Protein AF-A0A0R3R244-F1 (afdb_monomer)

Secondary structure (DSSP, 8-state):
----------HHHHHHHHHHHHHHHHHHHHHHHHH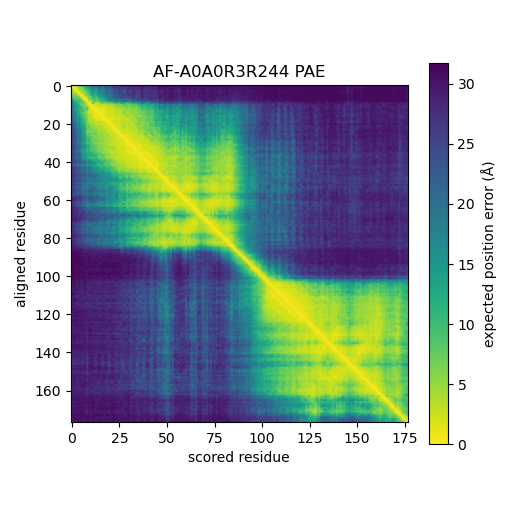HHHHHHHHHHHTTB-TTEEE-TTSSEEEEEE-TTS-EEEEEESSHHHHBPPTT----TT-SPPTT---HHHHHHHHHHHHHHHHHHHHHTTBPTTEEE-SSSEEEEEEE-TTS-EEEEEE-SHHHHBPPTT---TTS-TT--

Mean predicted aligned error: 18.58 Å

Solvent-accessible surface area (backbone atoms only — not comparable to full-atom values): 10634 Å² total; per-residue (Å²): 133,88,80,88,75,76,91,74,72,49,72,67,57,55,49,52,53,53,52,52,54,52,51,53,51,49,54,51,53,50,49,55,51,51,52,52,52,50,54,51,50,49,44,69,77,51,64,55,43,38,95,53,39,44,80,42,95,90,50,22,20,41,30,61,43,66,50,101,88,65,51,83,40,82,44,80,38,72,50,62,71,81,30,34,65,70,77,89,66,71,68,57,98,72,75,62,73,63,96,75,68,82,46,70,66,59,55,50,52,51,52,52,52,52,50,52,51,51,53,48,51,63,66,52,60,39,46,22,58,62,46,40,83,46,102,65,23,24,43,28,53,80,48,61,48,100,86,68,48,74,41,70,46,80,42,72,47,62,73,83,36,31,47,51,91,84,50,83,49,102,37,31,64,99,82,56,101

Structure (mmCIF, N/CA/C/O backbone):
data_AF-A0A0R3R244-F1
#
_entry.id   AF-A0A0R3R244-F1
#
loop_
_atom_site.group_PDB
_atom_site.id
_atom_site.type_symbol
_atom_site.label_atom_id
_atom_site.label_alt_id
_atom_site.label_comp_id
_atom_site.label_asym_id
_atom_site.label_entity_id
_atom_site.label_seq_id
_atom_site.pdbx_PDB_ins_code
_atom_site.Cartn_x
_atom_site.Cartn_y
_atom_site.Cartn_z
_atom_site.occupancy
_atom_site.B_iso_or_equiv
_atom_site.auth_seq_id
_atom_site.auth_comp_id
_atom_site.auth_asym_id
_atom_site.auth_atom_id
_atom_site.pdbx_PDB_model_num
ATOM 1 N N . MET A 1 1 ? -7.399 43.111 53.673 1.00 38.97 1 MET A N 1
ATOM 2 C CA . MET A 1 1 ? -7.563 42.530 52.324 1.00 38.97 1 MET A CA 1
ATOM 3 C C . MET A 1 1 ? -7.813 41.043 52.494 1.00 38.97 1 MET A C 1
ATOM 5 O O . MET A 1 1 ? -7.117 40.430 53.290 1.00 38.97 1 MET A O 1
ATOM 9 N N . LEU A 1 2 ? -8.884 40.537 51.878 1.00 39.88 2 LEU A N 1
ATOM 10 C CA . LEU A 1 2 ? -9.486 39.225 52.136 1.00 39.88 2 LEU A CA 1
ATOM 11 C C . LEU A 1 2 ? -8.519 38.062 51.871 1.00 39.88 2 LEU A C 1
ATOM 13 O O . LEU A 1 2 ? -8.070 37.864 50.745 1.00 39.88 2 LEU A O 1
ATOM 17 N N . SER A 1 3 ? -8.290 37.260 52.906 1.00 42.12 3 SER A N 1
ATOM 18 C CA . SER A 1 3 ? -7.743 35.909 52.812 1.00 42.12 3 SER A CA 1
ATOM 19 C C . SER A 1 3 ? -8.835 34.970 52.291 1.00 42.12 3 SER A C 1
ATOM 21 O O . SER A 1 3 ? -9.817 34.730 52.991 1.00 42.12 3 SER A O 1
ATOM 23 N N . ILE A 1 4 ? -8.696 34.453 51.069 1.00 47.84 4 ILE A N 1
ATOM 24 C CA . ILE A 1 4 ? -9.576 33.400 50.542 1.00 47.84 4 ILE A CA 1
ATOM 25 C C . ILE A 1 4 ? -8.928 32.058 50.884 1.00 47.84 4 ILE A C 1
ATOM 27 O O . ILE A 1 4 ? -8.039 31.579 50.184 1.00 47.84 4 ILE A O 1
ATOM 31 N N . SER A 1 5 ? -9.348 31.491 52.011 1.00 50.88 5 SER A N 1
ATOM 32 C CA . SER A 1 5 ? -8.939 30.167 52.472 1.00 50.88 5 SER A CA 1
ATOM 33 C C . SER A 1 5 ? -9.881 29.089 51.935 1.00 50.88 5 SER A C 1
ATOM 35 O O . SER A 1 5 ? -11.097 29.222 52.028 1.00 50.88 5 SER A O 1
ATOM 37 N N . CYS A 1 6 ? -9.273 27.991 51.487 1.00 44.97 6 CYS A N 1
ATOM 38 C CA . CYS A 1 6 ? -9.811 26.631 51.411 1.00 44.97 6 CYS A CA 1
ATOM 39 C C . CYS A 1 6 ? -11.017 26.388 50.487 1.00 44.97 6 CYS A C 1
ATOM 41 O O . CYS A 1 6 ? -12.170 26.617 50.839 1.00 44.97 6 CYS A O 1
ATOM 43 N N . THR A 1 7 ? -10.739 25.728 49.362 1.00 59.06 7 THR A N 1
ATOM 44 C CA . THR A 1 7 ? -11.668 24.860 48.628 1.00 59.06 7 THR A CA 1
ATOM 45 C C . THR A 1 7 ? -12.257 23.789 49.564 1.00 59.06 7 THR A C 1
ATOM 47 O O . THR A 1 7 ? -11.760 22.668 49.635 1.00 59.06 7 THR A O 1
ATOM 50 N N . HIS A 1 8 ? -13.301 24.124 50.326 1.00 57.22 8 HIS A N 1
ATOM 51 C CA . HIS A 1 8 ? -14.157 23.136 50.982 1.00 57.22 8 HIS A CA 1
ATOM 52 C C . HIS A 1 8 ? -15.135 22.609 49.932 1.00 57.22 8 HIS A C 1
ATOM 54 O O . HIS A 1 8 ? -16.244 23.117 49.771 1.00 57.22 8 HIS A O 1
ATOM 60 N N . GLN A 1 9 ? -14.700 21.596 49.182 1.00 58.88 9 GLN A N 1
ATOM 61 C CA . GLN A 1 9 ? -15.615 20.737 48.441 1.00 58.88 9 GLN A CA 1
ATOM 62 C C . GLN A 1 9 ? -16.586 20.159 49.485 1.00 58.88 9 GLN A C 1
ATOM 64 O O . GLN A 1 9 ? -16.155 19.478 50.417 1.00 58.88 9 GLN A O 1
ATOM 69 N N . THR A 1 10 ? -17.879 20.482 49.406 1.00 74.56 10 THR A N 1
ATOM 70 C CA . THR A 1 10 ? -18.854 19.916 50.346 1.00 74.56 10 THR A CA 1
ATOM 71 C C . THR A 1 10 ? -18.823 18.386 50.230 1.00 74.56 10 THR A C 1
ATOM 73 O O . THR A 1 10 ? -18.623 17.864 49.128 1.00 74.56 10 THR A O 1
ATOM 76 N N . PRO A 1 11 ? -19.029 17.632 51.325 1.00 80.31 11 PRO A N 1
ATOM 77 C CA . PRO A 1 11 ? -19.016 16.166 51.279 1.00 80.31 11 PRO A CA 1
ATOM 78 C C . PRO A 1 11 ? -20.017 15.606 50.254 1.00 80.31 11 PRO A C 1
ATOM 80 O O . PRO A 1 11 ? -19.773 14.565 49.652 1.00 80.31 11 PRO A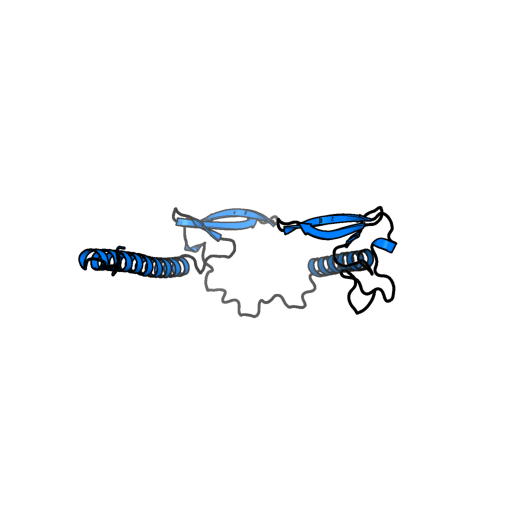 O 1
ATOM 83 N N . ALA A 1 12 ? -21.101 16.342 49.985 1.00 78.06 12 ALA A N 1
ATOM 84 C CA . ALA A 1 12 ? -22.061 16.033 48.931 1.00 78.06 12 ALA A CA 1
ATOM 85 C C . ALA A 1 12 ? -21.446 16.079 47.520 1.00 78.06 12 ALA A C 1
ATOM 87 O O . ALA A 1 12 ? -21.707 15.199 46.706 1.00 78.06 12 ALA A O 1
ATOM 88 N N . LEU A 1 13 ? -20.607 17.074 47.224 1.00 78.31 13 LEU A N 1
ATOM 89 C CA . LEU A 1 13 ? -19.987 17.235 45.909 1.00 78.31 13 LEU A CA 1
ATOM 90 C C . LEU A 1 13 ? -18.882 16.188 45.675 1.00 78.31 13 LEU A C 1
ATOM 92 O O . LEU A 1 13 ? -18.742 15.690 44.563 1.00 78.31 13 LEU A O 1
ATOM 96 N N . ILE A 1 14 ? -18.157 15.793 46.729 1.00 81.50 14 ILE A N 1
ATOM 97 C CA . ILE A 1 14 ? -17.212 14.660 46.687 1.00 81.50 14 ILE A CA 1
ATOM 98 C C . ILE A 1 14 ? -17.956 13.352 46.396 1.00 81.50 14 ILE A C 1
ATOM 100 O O . ILE A 1 14 ? -17.524 12.577 45.546 1.00 81.50 14 ILE A O 1
ATOM 104 N N . ALA A 1 15 ? -19.095 13.123 47.058 1.00 81.62 15 ALA A N 1
ATOM 105 C CA . ALA A 1 15 ? -19.909 11.937 46.818 1.00 81.62 15 ALA A CA 1
ATOM 106 C C . ALA A 1 15 ? -20.407 11.877 45.365 1.00 81.62 15 ALA A C 1
ATOM 108 O O . ALA A 1 15 ? -20.289 10.833 44.733 1.00 81.62 15 ALA A O 1
ATOM 109 N N . ILE A 1 16 ? -20.898 12.992 44.811 1.00 86.25 16 ILE A N 1
ATOM 110 C CA . ILE A 1 16 ? -21.370 13.057 43.417 1.00 86.25 16 ILE A CA 1
ATOM 111 C C . ILE A 1 16 ? -20.249 12.700 42.430 1.00 86.25 16 ILE A C 1
ATOM 113 O O . ILE A 1 16 ? -20.477 11.878 41.546 1.00 86.25 16 ILE A O 1
ATOM 117 N N . LEU A 1 17 ? -19.048 13.265 42.603 1.00 83.25 17 LEU A N 1
ATOM 118 C CA . LEU A 1 17 ? -17.904 12.980 41.728 1.00 83.25 17 LEU A CA 1
ATOM 119 C C . LEU A 1 17 ? -17.466 11.509 41.810 1.00 83.25 17 LEU A C 1
ATOM 121 O O . LEU A 1 17 ? -17.252 10.869 40.780 1.00 83.25 17 LEU A O 1
ATOM 125 N N . ALA A 1 18 ? -17.428 10.941 43.018 1.00 84.06 18 ALA A N 1
ATOM 126 C CA . ALA A 1 18 ? -17.126 9.525 43.215 1.00 84.06 18 ALA A CA 1
ATOM 127 C C . ALA A 1 18 ? -18.186 8.610 42.572 1.00 84.06 18 ALA A C 1
ATOM 129 O O . ALA A 1 18 ? -17.843 7.587 41.981 1.00 84.06 18 ALA A O 1
ATOM 130 N N . PHE A 1 19 ? -19.471 8.979 42.637 1.00 89.12 19 PHE A N 1
ATOM 131 C CA . PHE A 1 19 ? -20.542 8.246 41.956 1.00 89.12 19 PHE A CA 1
ATOM 132 C C . PHE A 1 19 ? -20.427 8.326 40.427 1.00 89.12 19 PHE A C 1
ATOM 134 O O . PHE A 1 19 ? -20.641 7.308 39.769 1.00 89.12 19 PHE A O 1
ATOM 141 N N . SER A 1 20 ? -20.063 9.480 39.852 1.00 86.88 20 SER A N 1
ATOM 142 C CA . SER A 1 20 ? -19.824 9.591 38.403 1.00 86.88 20 SER A CA 1
ATOM 143 C C . SER A 1 20 ? -18.632 8.751 37.940 1.00 86.88 20 SER A C 1
ATOM 145 O O . SER A 1 20 ? -18.766 8.006 36.972 1.00 86.88 20 SER A O 1
ATOM 147 N N . GLU A 1 21 ? -17.509 8.778 38.664 1.00 85.25 21 GLU A N 1
ATOM 148 C CA . GLU A 1 21 ? -16.336 7.947 38.349 1.00 85.25 21 GLU A CA 1
ATOM 149 C C . GLU A 1 21 ? -16.647 6.446 38.476 1.00 85.25 21 GLU A C 1
ATOM 151 O O . GLU A 1 21 ? -16.211 5.635 37.658 1.00 85.25 21 GLU A O 1
ATOM 156 N N . LEU A 1 22 ? -17.434 6.046 39.482 1.00 84.56 22 LEU A N 1
ATOM 157 C CA . LEU A 1 22 ? -17.904 4.664 39.630 1.00 84.56 22 LEU A CA 1
ATOM 158 C C . LEU A 1 22 ? -18.773 4.224 38.445 1.00 84.56 22 LEU A C 1
ATOM 160 O O . LEU A 1 22 ? -18.612 3.103 37.957 1.00 84.56 22 LEU A O 1
ATOM 164 N N . LEU A 1 23 ? -19.663 5.097 37.968 1.00 88.69 23 LEU A N 1
ATOM 165 C CA . LEU A 1 23 ? -20.526 4.817 36.822 1.00 88.69 23 LEU A CA 1
ATOM 166 C C . LEU A 1 23 ? -19.709 4.655 35.528 1.00 88.69 23 LEU A C 1
ATOM 168 O O . LEU A 1 23 ? -19.915 3.698 34.781 1.00 88.69 23 LEU A O 1
ATOM 172 N N . GLU A 1 24 ? -18.745 5.545 35.279 1.00 87.56 24 GLU A N 1
ATOM 173 C CA . GLU A 1 24 ? -17.857 5.479 34.109 1.00 87.56 24 GLU A CA 1
ATOM 174 C C . GLU A 1 24 ? -17.007 4.201 34.104 1.00 87.56 24 GLU A C 1
ATOM 176 O O . GLU A 1 24 ? -16.913 3.509 33.084 1.00 87.56 24 GLU A O 1
ATOM 181 N N . ASN A 1 25 ? -16.456 3.825 35.261 1.00 85.81 25 ASN A N 1
ATOM 182 C CA . ASN A 1 25 ? -15.681 2.595 35.416 1.00 85.81 25 ASN A CA 1
ATOM 183 C C . ASN A 1 25 ? -16.527 1.332 35.185 1.00 85.81 25 ASN A C 1
ATOM 185 O O . ASN A 1 25 ? -16.050 0.376 34.567 1.00 85.81 25 ASN A O 1
ATOM 189 N N . GLN A 1 26 ? -17.791 1.323 35.621 1.00 89.12 26 GLN A N 1
ATOM 190 C CA . GLN A 1 26 ? -18.715 0.217 35.345 1.00 89.12 26 GLN A CA 1
ATOM 191 C C . GLN A 1 26 ? -19.037 0.088 33.850 1.00 89.12 26 GLN A C 1
ATOM 193 O O . GLN A 1 26 ? -19.003 -1.020 33.312 1.00 89.12 26 GLN A O 1
ATOM 198 N N . ILE A 1 27 ? -19.293 1.202 33.156 1.00 90.50 27 ILE A N 1
ATOM 199 C CA . ILE A 1 27 ? -19.554 1.207 31.707 1.00 90.50 27 ILE A CA 1
ATOM 200 C C . ILE A 1 27 ? -18.331 0.694 30.936 1.00 90.50 27 ILE A C 1
ATOM 202 O O . ILE A 1 27 ? -18.468 -0.129 30.022 1.00 90.50 27 ILE A O 1
ATOM 206 N N . LEU A 1 28 ? -17.128 1.132 31.317 1.00 88.25 28 LEU A N 1
ATOM 207 C CA . LEU A 1 28 ? -15.883 0.674 30.705 1.00 88.25 28 LEU A CA 1
ATOM 208 C C . LEU A 1 28 ? -15.678 -0.832 30.914 1.00 88.25 28 LEU A C 1
ATOM 210 O O . LEU A 1 28 ? -15.417 -1.554 29.949 1.00 88.25 28 LEU A O 1
ATOM 214 N N . ALA A 1 29 ? -15.849 -1.320 32.145 1.00 89.75 29 ALA A N 1
ATOM 215 C CA . ALA A 1 29 ? -15.716 -2.737 32.470 1.00 89.75 29 ALA A CA 1
ATOM 216 C C . ALA A 1 29 ? -16.713 -3.601 31.679 1.00 89.75 29 ALA A C 1
ATOM 218 O O . ALA A 1 29 ? -16.323 -4.610 31.081 1.00 89.75 29 ALA A O 1
ATOM 219 N N . GLN A 1 30 ? -17.976 -3.169 31.590 1.00 91.19 30 GLN A N 1
ATOM 220 C CA . GLN A 1 30 ? -18.997 -3.865 30.809 1.00 91.19 30 GLN A CA 1
ATOM 221 C C . GLN A 1 30 ? -18.663 -3.865 29.312 1.00 91.19 30 GLN A C 1
ATOM 223 O O . GLN A 1 30 ? -18.810 -4.885 28.642 1.00 91.19 30 GLN A O 1
ATOM 228 N N . THR A 1 31 ? -18.161 -2.750 28.777 1.00 91.62 31 THR A N 1
ATOM 229 C CA . THR A 1 31 ? -17.773 -2.639 27.362 1.00 91.62 31 THR A CA 1
ATOM 230 C C . THR A 1 31 ? -16.607 -3.568 27.025 1.00 91.62 31 THR A C 1
ATOM 232 O O . THR A 1 31 ? -16.629 -4.243 25.993 1.00 91.62 31 THR A O 1
ATOM 235 N N . VAL A 1 32 ? -15.605 -3.655 27.905 1.00 93.12 32 VAL A N 1
ATOM 236 C CA . VAL A 1 32 ? -14.473 -4.580 27.753 1.00 93.12 32 VAL A CA 1
ATOM 237 C C . VAL A 1 32 ? -14.955 -6.030 27.773 1.00 93.12 32 VAL A C 1
ATOM 239 O O . VAL A 1 32 ? -14.556 -6.815 26.908 1.00 93.12 32 VAL A O 1
ATOM 242 N N . HIS A 1 33 ? -15.850 -6.381 28.700 1.00 90.31 33 HIS A N 1
ATOM 243 C CA . HIS A 1 33 ? -16.412 -7.727 28.769 1.00 90.31 33 HIS A CA 1
ATOM 244 C C . HIS A 1 33 ? -17.242 -8.065 27.524 1.00 90.31 33 HIS A C 1
ATOM 246 O O . HIS A 1 33 ? -17.023 -9.115 26.912 1.00 90.31 33 HIS A O 1
ATOM 252 N N . ASN A 1 34 ? -18.143 -7.174 27.109 1.00 92.44 34 ASN A N 1
ATOM 253 C CA . ASN A 1 34 ? -18.991 -7.369 25.934 1.00 92.44 34 ASN A CA 1
ATOM 254 C C . ASN A 1 34 ? -18.141 -7.527 24.668 1.00 92.44 34 ASN A C 1
ATOM 256 O O . ASN A 1 34 ? -18.371 -8.436 23.876 1.00 92.44 34 ASN A O 1
ATOM 260 N N . LYS A 1 35 ? -17.104 -6.697 24.495 1.00 93.06 35 LYS A N 1
ATOM 261 C CA . LYS A 1 35 ? -16.179 -6.803 23.359 1.00 93.06 35 LYS A CA 1
ATOM 262 C C . LYS A 1 35 ? -15.422 -8.129 23.361 1.00 93.06 35 LYS A C 1
ATOM 264 O O . LYS A 1 35 ? -15.233 -8.721 22.300 1.00 93.06 35 LYS A O 1
ATOM 269 N N . LYS A 1 36 ? -14.984 -8.603 24.532 1.00 93.38 36 LYS A N 1
ATOM 270 C CA . LYS A 1 36 ? -14.311 -9.9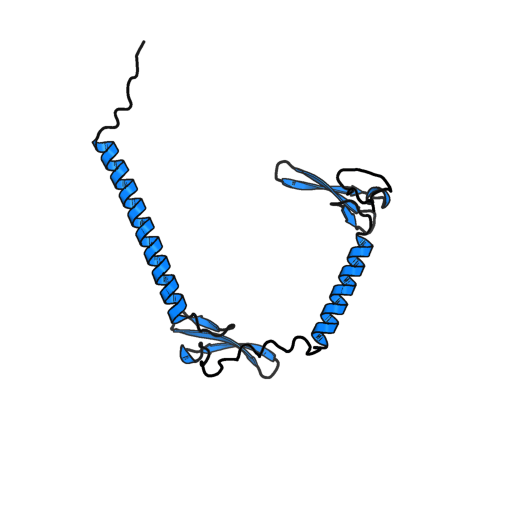01 24.655 1.00 93.38 36 LYS A CA 1
ATOM 271 C C . LYS A 1 36 ? -15.244 -11.043 24.242 1.00 93.38 36 LYS A C 1
ATOM 273 O O . LYS A 1 36 ? -14.856 -11.850 23.405 1.00 93.38 36 LYS A O 1
ATOM 278 N N . GLN A 1 37 ? -16.472 -11.048 24.756 1.00 93.12 37 GLN A N 1
ATOM 279 C CA . GLN A 1 37 ? -17.474 -12.067 24.448 1.00 93.12 37 GLN A CA 1
ATOM 280 C C . GLN A 1 37 ? -17.870 -12.059 22.965 1.00 93.12 37 GLN A C 1
ATOM 282 O O . GLN A 1 37 ? -17.875 -13.108 22.329 1.00 93.12 37 GLN A O 1
ATOM 287 N N . LEU A 1 38 ? -18.112 -10.879 22.382 1.00 90.62 38 LEU A N 1
ATOM 288 C CA . LEU A 1 38 ? -18.416 -10.745 20.953 1.00 90.62 38 LEU A CA 1
ATOM 289 C C . LEU A 1 38 ? -17.262 -11.238 20.074 1.00 90.62 38 LEU A C 1
ATOM 291 O O . LEU A 1 38 ? -17.487 -11.915 19.076 1.00 90.62 38 LEU A O 1
ATOM 295 N N . ASN A 1 39 ? -16.014 -10.941 20.446 1.00 88.69 39 ASN A N 1
ATOM 296 C CA . ASN A 1 39 ? -14.851 -11.426 19.705 1.00 88.69 39 ASN A CA 1
ATOM 297 C C . ASN A 1 39 ? -14.708 -12.954 19.769 1.00 88.69 39 ASN A C 1
ATOM 299 O O . ASN A 1 39 ? -14.294 -13.565 18.784 1.00 88.69 39 ASN A O 1
ATOM 303 N N . GLU A 1 40 ? -15.012 -13.568 20.914 1.00 91.25 40 GLU A N 1
ATOM 304 C CA . GLU A 1 40 ? -15.020 -15.027 21.070 1.00 91.25 40 GLU A CA 1
ATOM 305 C C . GLU A 1 40 ? -16.138 -15.664 20.234 1.00 91.25 40 GLU A C 1
ATOM 307 O O . GLU A 1 40 ? -15.875 -16.606 19.490 1.00 91.25 40 GLU A O 1
ATOM 312 N N . GLU A 1 41 ? -17.340 -15.087 20.247 1.00 88.44 41 GLU A N 1
ATOM 313 C CA . GLU A 1 41 ? -18.473 -15.550 19.440 1.00 88.44 41 GLU A CA 1
ATOM 314 C C . GLU A 1 41 ? -18.209 -15.435 17.929 1.00 88.44 41 GLU A C 1
ATOM 316 O O . GLU A 1 41 ? -18.503 -16.358 17.168 1.00 88.44 41 GLU A O 1
ATOM 321 N N . ILE A 1 42 ? -17.610 -14.328 17.476 1.00 86.31 42 ILE A N 1
ATOM 322 C CA . ILE A 1 42 ? -17.230 -14.142 16.067 1.00 86.31 42 ILE A CA 1
ATOM 323 C C . ILE A 1 42 ? -16.207 -15.203 15.645 1.00 86.31 42 ILE A C 1
ATOM 325 O O . ILE A 1 42 ? -16.335 -15.786 14.566 1.00 86.31 42 ILE A O 1
ATOM 329 N N . LYS A 1 43 ? -15.205 -15.479 16.490 1.00 85.25 43 LYS A N 1
ATOM 330 C CA . LYS A 1 43 ? -14.198 -16.517 16.222 1.00 85.25 43 LYS A CA 1
ATOM 331 C C . LYS A 1 43 ? -14.816 -17.910 16.173 1.00 85.25 43 LYS A C 1
ATOM 333 O O . LYS A 1 43 ? -14.459 -18.681 15.288 1.00 85.25 43 LYS A O 1
ATOM 338 N N . ASP A 1 44 ? -15.740 -18.223 17.073 1.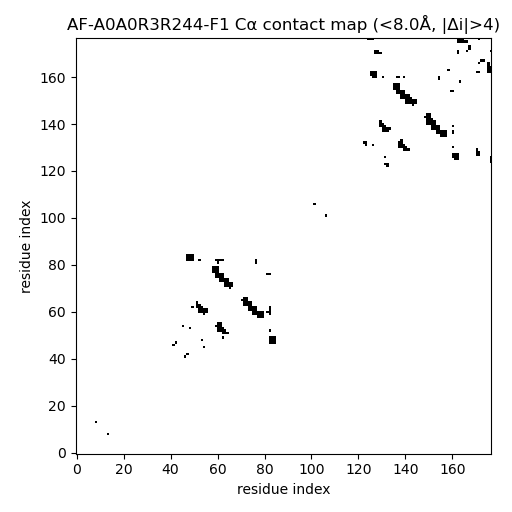00 83.38 44 ASP A N 1
ATOM 339 C CA . ASP A 1 44 ? -16.422 -19.517 17.096 1.00 83.38 44 ASP A CA 1
ATOM 340 C C . ASP A 1 44 ? -17.307 -19.726 15.851 1.00 83.38 44 ASP A C 1
ATOM 342 O O . ASP A 1 44 ? -17.177 -20.720 15.125 1.00 83.38 44 ASP A O 1
ATOM 346 N N . ARG A 1 45 ? -18.149 -18.736 15.521 1.00 81.50 45 ARG A N 1
ATOM 347 C CA . ARG A 1 45 ? -19.063 -18.822 14.372 1.00 81.50 45 ARG A CA 1
ATOM 348 C C . ARG A 1 45 ? -18.317 -18.833 13.037 1.00 81.50 45 ARG A C 1
ATOM 350 O O . ARG A 1 45 ? -18.614 -19.675 12.179 1.00 81.50 45 ARG A O 1
ATOM 357 N N . TYR A 1 46 ? -17.349 -17.930 12.871 1.00 83.94 46 TYR A N 1
ATOM 358 C CA . TYR A 1 46 ? -16.778 -17.574 11.568 1.00 83.94 46 TYR A CA 1
ATOM 359 C C . TYR A 1 46 ? -15.282 -17.868 11.415 1.00 83.94 46 TYR A C 1
ATOM 361 O O . TYR A 1 46 ? -14.763 -17.777 10.307 1.00 83.94 46 TYR A O 1
ATOM 369 N N . GLY A 1 47 ? -14.572 -18.274 12.471 1.00 80.06 47 GLY A N 1
ATOM 370 C CA . GLY A 1 47 ? -13.113 -18.455 12.429 1.00 80.06 47 GLY A CA 1
ATOM 371 C C . GLY A 1 47 ? -12.615 -19.523 11.449 1.00 80.06 47 GLY A C 1
ATOM 372 O O . GLY A 1 47 ? -11.451 -19.503 11.068 1.00 80.06 47 GLY A O 1
ATOM 373 N N . ASN A 1 48 ? -13.495 -20.427 11.008 1.00 84.38 48 ASN A N 1
ATOM 374 C CA . ASN A 1 48 ? -13.181 -21.505 10.065 1.00 84.38 48 ASN A CA 1
ATOM 375 C C . ASN A 1 48 ? -13.697 -21.256 8.638 1.00 84.38 48 ASN A C 1
ATOM 377 O O . ASN A 1 48 ? -13.771 -22.206 7.852 1.00 84.38 48 ASN A O 1
ATOM 381 N N . TYR A 1 49 ? -14.113 -20.030 8.310 1.00 87.38 49 TYR A N 1
ATOM 382 C CA . TYR A 1 49 ? -14.580 -19.701 6.964 1.00 87.38 49 TYR A CA 1
ATOM 383 C C . TYR A 1 49 ? -13.440 -19.809 5.938 1.00 87.38 49 TYR A C 1
ATOM 385 O O . TYR A 1 49 ? -12.267 -19.606 6.260 1.00 87.38 49 TYR A O 1
ATOM 393 N N . LYS A 1 50 ? -13.776 -20.161 4.693 1.00 85.31 50 LYS A N 1
ATOM 394 C CA . LYS A 1 50 ? -12.819 -20.150 3.577 1.00 85.31 50 LYS A CA 1
ATOM 395 C C . LYS A 1 50 ? -12.345 -18.719 3.298 1.00 85.31 50 LYS A C 1
ATOM 397 O O . LYS A 1 50 ? -13.081 -17.772 3.550 1.00 85.31 50 LYS A O 1
ATOM 402 N N . GLN A 1 51 ? -11.128 -18.573 2.766 1.00 80.69 51 GLN A N 1
ATOM 403 C CA . GLN A 1 51 ? -10.470 -17.266 2.592 1.00 80.69 51 GLN A CA 1
ATOM 404 C C . GLN A 1 51 ? -11.270 -16.277 1.734 1.00 80.69 51 GLN A C 1
ATOM 406 O O . GLN A 1 51 ? -11.247 -15.086 2.018 1.00 80.69 51 GLN A O 1
ATOM 411 N N . ASP A 1 52 ? -12.035 -16.776 0.766 1.00 86.31 52 ASP A N 1
ATOM 412 C CA . ASP A 1 52 ? -12.840 -15.951 -0.134 1.00 86.31 52 ASP A CA 1
ATOM 413 C C . ASP A 1 52 ? -14.332 -15.936 0.233 1.00 86.31 52 ASP A C 1
ATOM 415 O O . ASP A 1 52 ? -15.155 -15.578 -0.600 1.00 86.31 52 ASP A O 1
ATOM 419 N N . CYS A 1 53 ? -14.704 -16.344 1.455 1.00 89.50 53 CYS A N 1
ATOM 420 C CA . CYS A 1 53 ? -16.094 -16.424 1.912 1.00 89.50 53 CYS A CA 1
ATOM 421 C C . CYS A 1 53 ? -16.409 -15.431 3.040 1.00 89.50 53 CYS A C 1
ATOM 423 O O . CYS A 1 53 ? -15.792 -15.460 4.103 1.00 89.50 53 CYS A O 1
ATOM 425 N N . PHE A 1 54 ? -17.456 -14.625 2.857 1.00 89.62 54 PHE A N 1
ATOM 426 C CA . PHE A 1 54 ? -17.921 -13.607 3.802 1.00 89.62 54 PHE A CA 1
ATOM 427 C C . PHE A 1 54 ? -19.267 -13.992 4.434 1.00 89.62 54 PHE A C 1
ATOM 429 O O . PHE A 1 54 ? -20.151 -14.466 3.720 1.00 89.62 54 PHE A O 1
ATOM 436 N N . PRO A 1 55 ? -19.466 -13.802 5.752 1.00 89.12 55 PRO A N 1
ATOM 437 C CA . PRO A 1 55 ? -20.730 -14.121 6.413 1.00 89.12 55 PRO A CA 1
ATOM 438 C C . PRO A 1 55 ? -21.859 -13.171 6.003 1.00 89.12 55 PRO A C 1
ATOM 440 O O . PRO A 1 55 ? -21.652 -11.969 5.850 1.00 89.12 55 PRO A O 1
ATOM 443 N N . LEU A 1 56 ? -23.069 -13.716 5.860 1.00 88.62 56 LEU A N 1
ATOM 444 C CA . LEU A 1 56 ? -24.279 -12.957 5.533 1.00 88.62 56 LEU A CA 1
ATOM 445 C C . LEU A 1 56 ? -25.149 -12.737 6.781 1.00 88.62 56 LEU A C 1
ATOM 447 O O . LEU A 1 56 ? -25.286 -13.654 7.594 1.00 88.62 56 LEU A O 1
ATOM 451 N N . PRO A 1 57 ? -25.810 -11.570 6.919 1.00 82.38 57 PRO A N 1
ATOM 452 C CA . PRO A 1 57 ? -26.688 -11.286 8.057 1.00 82.38 57 PRO A CA 1
ATOM 453 C C . PRO A 1 57 ? -27.932 -12.187 8.089 1.00 82.38 57 PRO A C 1
ATOM 455 O O . PRO A 1 57 ? -28.449 -12.479 9.161 1.00 82.38 57 PRO A O 1
ATOM 458 N N . SER A 1 58 ? -28.389 -12.663 6.927 1.00 80.12 58 SER A N 1
ATOM 459 C CA . SER A 1 58 ? -29.521 -13.589 6.782 1.00 80.12 58 SER A CA 1
ATOM 460 C C . SER A 1 58 ? -29.184 -15.049 7.116 1.00 80.12 58 SER A C 1
ATOM 462 O O . SER A 1 58 ? -30.057 -15.904 7.006 1.00 80.12 58 SER A O 1
ATOM 464 N N . GLY A 1 59 ? -27.932 -15.348 7.477 1.00 82.19 59 GLY A N 1
ATOM 465 C CA . GLY A 1 59 ? -27.401 -16.710 7.534 1.00 82.19 59 GLY A CA 1
ATOM 466 C C . GLY A 1 59 ? -26.682 -17.106 6.240 1.00 82.19 59 GLY A C 1
ATOM 467 O O . GLY A 1 59 ? -26.951 -16.550 5.172 1.00 82.19 59 GLY A O 1
ATOM 468 N N . GLY A 1 60 ? -25.723 -18.030 6.364 1.00 87.38 60 GLY A N 1
ATOM 469 C CA . GLY A 1 60 ? -24.889 -18.508 5.259 1.00 87.38 60 GLY A CA 1
ATOM 470 C C . GLY A 1 60 ? -23.615 -17.686 5.007 1.00 87.38 60 GLY A C 1
ATOM 471 O O . GLY A 1 60 ? -23.084 -17.022 5.907 1.00 87.38 60 GLY A O 1
ATOM 472 N N . CYS A 1 61 ? -23.095 -17.753 3.780 1.00 90.75 61 CYS A N 1
ATOM 473 C CA . CYS A 1 61 ? -21.949 -16.965 3.319 1.00 90.75 61 CYS A CA 1
ATOM 474 C C . CYS A 1 61 ? -21.975 -16.685 1.815 1.00 90.75 61 CYS A C 1
ATOM 476 O O . CYS A 1 61 ? -22.576 -17.411 1.028 1.00 90.75 61 CYS A O 1
ATOM 478 N N . MET A 1 62 ? -21.267 -15.637 1.411 1.00 90.88 62 MET A N 1
ATOM 479 C CA . MET A 1 62 ? -20.990 -15.321 0.017 1.00 90.88 62 MET A CA 1
ATOM 480 C C . MET A 1 62 ? -19.519 -15.584 -0.272 1.00 90.88 62 MET A C 1
ATOM 482 O O . MET A 1 62 ? -18.663 -14.985 0.371 1.00 90.88 62 MET A O 1
ATOM 486 N N . CYS A 1 63 ? -19.238 -16.474 -1.217 1.00 90.75 63 CYS A N 1
ATOM 487 C CA . CYS A 1 63 ? -17.892 -16.890 -1.578 1.00 90.75 63 CYS A CA 1
ATOM 488 C C . CYS A 1 63 ? -17.514 -16.411 -2.978 1.00 90.75 63 CYS A C 1
ATOM 490 O O . CYS A 1 63 ? -18.305 -16.576 -3.905 1.00 90.75 63 CYS A O 1
ATOM 492 N N . THR A 1 64 ? -16.309 -15.875 -3.149 1.00 91.19 64 THR A N 1
ATOM 493 C CA . THR A 1 64 ? -15.724 -15.632 -4.471 1.00 91.19 64 THR A CA 1
ATOM 494 C C . THR A 1 64 ? -15.035 -16.911 -4.939 1.00 91.19 64 THR A C 1
ATOM 496 O O . THR A 1 64 ? -14.043 -17.346 -4.363 1.00 91.19 64 THR A O 1
ATOM 499 N N . GLU A 1 65 ? -15.580 -17.546 -5.971 1.00 87.19 65 GLU A N 1
ATOM 500 C CA . GLU A 1 65 ? -15.034 -18.758 -6.589 1.00 87.19 65 GLU A CA 1
ATOM 501 C C . GLU A 1 65 ? -14.559 -18.438 -8.011 1.00 87.19 65 GLU A C 1
ATOM 503 O O . GLU A 1 65 ? -15.030 -17.478 -8.619 1.00 87.19 65 GLU A O 1
ATOM 508 N N . ARG A 1 66 ? -13.629 -19.225 -8.566 1.00 84.25 66 ARG A N 1
ATOM 509 C CA . ARG A 1 66 ? -13.293 -19.127 -9.995 1.00 84.25 66 ARG A CA 1
ATOM 510 C C . ARG A 1 66 ? -14.128 -20.115 -10.800 1.00 84.25 66 ARG A C 1
ATOM 512 O O . ARG A 1 66 ? -14.220 -21.285 -10.428 1.00 84.25 66 ARG A O 1
ATOM 519 N N . ASP A 1 67 ? -14.716 -19.648 -11.895 1.00 80.50 67 ASP A N 1
ATOM 520 C CA . ASP A 1 67 ? -15.405 -20.506 -12.858 1.00 80.50 67 ASP A CA 1
ATOM 521 C C . ASP A 1 67 ? -14.412 -21.363 -13.678 1.00 80.50 67 ASP A C 1
ATOM 523 O O . ASP A 1 67 ? -13.190 -21.252 -13.546 1.00 80.50 67 ASP A O 1
ATOM 527 N N . ALA A 1 68 ? -14.931 -22.230 -14.554 1.00 82.38 68 ALA A N 1
ATOM 528 C CA . ALA A 1 68 ? -14.115 -23.094 -15.418 1.00 82.38 68 ALA A CA 1
ATOM 529 C C . ALA A 1 68 ? -13.235 -22.325 -16.429 1.00 82.38 68 ALA A C 1
ATOM 531 O O . ALA A 1 68 ? -12.342 -22.913 -17.036 1.00 82.38 68 ALA A O 1
ATOM 532 N N . VAL A 1 69 ? -13.493 -21.030 -16.617 1.00 79.31 69 VAL A N 1
ATOM 533 C CA . VAL A 1 69 ? -12.788 -20.130 -17.539 1.00 79.31 69 VAL A CA 1
ATOM 534 C C . VAL A 1 69 ? -11.750 -19.277 -16.786 1.00 79.31 69 VAL A C 1
ATOM 536 O O . VAL A 1 69 ? -10.858 -18.699 -17.404 1.00 79.31 69 VAL A O 1
ATOM 539 N N . GLY A 1 70 ? -11.806 -19.254 -15.450 1.00 79.19 70 GLY A N 1
ATOM 540 C CA . GLY A 1 70 ? -10.915 -18.505 -14.566 1.00 79.19 70 GLY A CA 1
ATOM 541 C C . GLY A 1 70 ? -11.462 -17.152 -14.095 1.00 79.19 70 GLY A C 1
ATOM 542 O O . GLY A 1 70 ? -10.740 -16.432 -13.401 1.00 79.19 70 GLY A O 1
ATOM 543 N N . ASN A 1 71 ? -12.707 -16.800 -14.425 1.00 82.56 71 ASN A N 1
ATOM 544 C CA . ASN A 1 71 ? -13.347 -15.569 -13.960 1.00 82.56 71 ASN A CA 1
ATOM 545 C C . ASN A 1 71 ? -13.823 -15.708 -12.514 1.00 82.56 71 ASN A C 1
ATOM 547 O O . ASN A 1 71 ? -14.265 -16.774 -12.087 1.00 82.56 71 ASN A O 1
ATOM 551 N N . GLU A 1 72 ? -13.767 -14.606 -11.774 1.00 86.25 72 GLU A N 1
ATOM 552 C CA . GLU A 1 72 ? -14.237 -14.541 -10.393 1.00 86.25 72 GLU A CA 1
ATOM 553 C C . GLU A 1 72 ? -15.758 -14.373 -10.360 1.00 86.25 72 GLU A C 1
ATOM 555 O O . GLU A 1 72 ? -16.308 -13.403 -10.881 1.00 86.25 72 GLU A O 1
ATOM 560 N N . VAL A 1 73 ? -16.440 -15.335 -9.743 1.00 88.94 73 VAL A N 1
ATOM 561 C CA . VAL A 1 73 ? -17.893 -15.370 -9.592 1.00 88.94 73 VAL A CA 1
ATOM 562 C C . VAL A 1 73 ? -18.260 -15.397 -8.113 1.00 88.94 73 VAL A C 1
ATOM 564 O O . VAL A 1 73 ? -17.712 -16.168 -7.326 1.00 88.94 73 VAL A O 1
ATOM 567 N N . MET A 1 74 ? -19.207 -14.545 -7.718 1.00 88.75 74 MET A N 1
ATOM 568 C CA . MET A 1 74 ? -19.756 -14.557 -6.363 1.00 88.75 74 MET A CA 1
ATOM 569 C C . MET A 1 74 ? -20.863 -15.598 -6.266 1.00 88.75 74 MET A C 1
ATOM 571 O O . MET A 1 74 ? -21.869 -15.525 -6.972 1.00 88.75 74 MET A O 1
ATOM 575 N N . LYS A 1 75 ? -20.700 -16.549 -5.352 1.00 88.81 75 LYS A N 1
ATOM 576 C CA . LYS A 1 75 ? -21.673 -17.599 -5.087 1.00 88.81 75 LYS A CA 1
ATOM 577 C C . LYS A 1 75 ? -22.193 -17.487 -3.667 1.00 88.81 75 LYS A C 1
ATOM 579 O O . LYS A 1 75 ? -21.430 -17.461 -2.702 1.00 88.81 75 LYS A O 1
ATOM 584 N N . LYS A 1 76 ? -23.514 -17.405 -3.549 1.00 90.75 76 LYS A N 1
ATOM 585 C CA . LYS A 1 76 ? -24.204 -17.361 -2.266 1.00 90.75 76 LYS A CA 1
ATOM 586 C C . LYS A 1 76 ? -24.521 -18.781 -1.807 1.00 90.75 76 LYS A C 1
ATOM 588 O O . LYS A 1 76 ? -25.049 -19.577 -2.579 1.00 90.75 76 LYS A O 1
ATOM 593 N N . TYR A 1 77 ? -24.221 -19.058 -0.550 1.00 87.62 77 TYR A N 1
ATOM 594 C CA . TYR A 1 77 ? -24.607 -20.263 0.163 1.00 87.62 77 TYR A CA 1
ATOM 595 C C . TYR A 1 77 ? -25.481 -19.849 1.337 1.00 87.62 77 TYR A C 1
ATOM 597 O O . TYR A 1 77 ? -25.078 -18.989 2.119 1.00 87.62 77 TYR A O 1
ATOM 605 N N . ASP A 1 78 ? -26.664 -20.442 1.466 1.00 84.50 78 ASP A N 1
ATOM 606 C CA . ASP A 1 78 ? -27.568 -20.141 2.579 1.00 84.50 78 ASP A CA 1
ATOM 607 C C . ASP A 1 78 ? -27.182 -20.930 3.853 1.00 84.50 78 ASP A C 1
ATOM 609 O O . ASP A 1 78 ? -27.504 -20.521 4.969 1.00 84.50 78 ASP A O 1
ATOM 613 N N . ASP A 1 79 ? -26.384 -21.998 3.716 1.00 80.50 79 ASP A N 1
ATOM 614 C CA . ASP A 1 79 ? -25.947 -22.874 4.810 1.00 80.50 79 ASP A CA 1
ATOM 615 C C . ASP A 1 79 ? -24.478 -22.645 5.203 1.00 80.50 79 ASP A C 1
ATOM 617 O O . ASP A 1 79 ? -23.562 -22.635 4.378 1.00 80.50 79 ASP A O 1
ATOM 621 N N . GLY A 1 80 ? -24.218 -22.567 6.513 1.00 73.00 80 GLY A N 1
ATOM 622 C CA . GLY A 1 80 ? -22.872 -22.361 7.073 1.00 73.00 80 GLY A CA 1
ATOM 623 C C . GLY A 1 80 ? -21.877 -23.506 6.824 1.00 73.00 80 GLY A C 1
ATOM 624 O O . GLY A 1 80 ? -20.679 -23.347 7.068 1.00 73.00 80 GLY A O 1
ATOM 625 N N . VAL A 1 81 ? -22.346 -24.663 6.345 1.00 79.75 81 VAL A N 1
ATOM 626 C CA . VAL A 1 81 ? -21.513 -25.849 6.083 1.00 79.75 81 VAL A CA 1
ATOM 627 C C . VAL A 1 81 ? -20.603 -25.624 4.873 1.00 79.75 81 VAL A C 1
ATOM 629 O O . VAL A 1 81 ? -19.429 -25.987 4.913 1.00 79.75 81 VAL A O 1
ATOM 632 N N . HIS A 1 82 ? -21.106 -24.960 3.829 1.00 80.44 82 HIS A N 1
ATOM 633 C CA . HIS A 1 82 ? -20.338 -24.663 2.612 1.00 80.44 82 HIS A CA 1
ATOM 634 C C . HIS A 1 82 ? -19.304 -23.551 2.810 1.00 80.44 82 HIS A C 1
ATOM 636 O O . HIS A 1 82 ? -18.338 -23.449 2.046 1.00 80.44 82 HIS A O 1
ATOM 642 N N . CYS A 1 83 ? -19.482 -22.767 3.870 1.00 85.00 83 CYS A N 1
ATOM 643 C CA . CYS A 1 83 ? -18.629 -21.650 4.246 1.00 85.00 83 CYS A CA 1
ATOM 644 C C . CYS A 1 83 ? -17.339 -22.098 4.917 1.00 85.00 83 CYS A C 1
ATOM 646 O O . CYS A 1 83 ? -16.330 -21.406 4.815 1.00 85.00 83 CYS A O 1
ATOM 648 N N . LYS A 1 84 ? -17.364 -23.246 5.603 1.00 85.44 84 LYS A N 1
ATOM 649 C CA . LYS A 1 84 ? -16.238 -23.749 6.389 1.00 85.44 84 LYS A CA 1
ATOM 650 C C . LYS A 1 84 ? -15.373 -24.709 5.573 1.00 85.44 84 LYS A C 1
ATOM 652 O O . LYS A 1 84 ? -15.849 -25.401 4.672 1.00 85.44 84 LYS A O 1
ATOM 657 N N . PHE A 1 85 ? -14.084 -24.781 5.893 1.00 72.19 85 PHE A N 1
ATOM 658 C CA . PHE A 1 85 ? -13.245 -25.868 5.389 1.00 72.19 85 PHE A CA 1
ATOM 659 C C . PHE A 1 85 ? -13.704 -27.194 6.009 1.00 72.19 85 PHE A C 1
ATOM 661 O O . PHE A 1 85 ? -13.778 -27.318 7.232 1.00 72.19 85 PHE A O 1
ATOM 668 N N . SER A 1 86 ? -13.968 -28.220 5.194 1.00 62.62 86 SER A N 1
ATOM 669 C CA . SER A 1 86 ? -14.071 -29.577 5.730 1.00 62.62 86 SER A CA 1
ATOM 670 C C . SER A 1 86 ? -12.699 -29.947 6.293 1.00 62.62 86 SER A C 1
ATOM 672 O O . SER A 1 86 ? -11.728 -30.004 5.538 1.00 62.62 86 SER A O 1
ATOM 674 N N . GLN A 1 87 ? -12.599 -30.228 7.592 1.00 57.09 87 GLN A N 1
ATOM 675 C CA . GLN A 1 87 ? -11.337 -30.565 8.275 1.00 57.09 87 GLN A CA 1
ATOM 676 C C . GLN A 1 87 ? -10.609 -31.814 7.716 1.00 57.09 87 GLN A C 1
ATOM 678 O O . GLN A 1 87 ? -9.560 -32.202 8.223 1.00 57.09 87 GLN A O 1
ATOM 683 N N . LYS A 1 88 ? -11.122 -32.439 6.645 1.00 49.19 88 LYS A N 1
ATOM 684 C CA . LYS A 1 88 ? -10.498 -33.562 5.929 1.00 49.19 88 LYS A CA 1
ATOM 685 C C . LYS A 1 88 ? -9.266 -33.195 5.105 1.00 49.19 88 LYS A C 1
ATOM 687 O O . LYS A 1 88 ? -8.554 -34.092 4.678 1.00 49.19 88 LYS A O 1
ATOM 692 N N . THR A 1 89 ? -8.947 -31.917 4.948 1.00 49.94 89 THR A N 1
ATOM 693 C CA . THR A 1 89 ? -7.610 -31.502 4.520 1.00 49.94 89 THR A CA 1
ATOM 694 C C . THR A 1 89 ? -6.953 -30.755 5.659 1.00 49.94 89 THR A C 1
ATOM 696 O O . THR A 1 89 ? -6.753 -29.542 5.609 1.00 49.94 89 THR A O 1
ATOM 699 N N . LYS A 1 90 ? -6.545 -31.511 6.683 1.00 46.47 90 LYS A N 1
ATOM 700 C CA . LYS A 1 90 ? -5.286 -31.219 7.363 1.00 46.47 90 LYS A CA 1
ATOM 701 C C . LYS A 1 90 ? -4.221 -31.310 6.272 1.00 46.47 90 LYS A C 1
ATOM 703 O O . LYS A 1 90 ? -3.602 -32.354 6.094 1.00 46.47 90 LYS A O 1
ATOM 708 N N . ARG A 1 91 ? -4.089 -30.246 5.469 1.00 49.25 91 ARG A N 1
ATOM 709 C CA . ARG A 1 91 ? -2.893 -30.018 4.676 1.00 49.25 91 ARG A CA 1
ATOM 710 C C . ARG A 1 91 ? -1.798 -30.083 5.719 1.00 49.25 91 ARG A C 1
ATOM 712 O O . ARG A 1 91 ? -1.700 -29.219 6.590 1.00 49.25 91 ARG A O 1
ATOM 719 N N . THR A 1 92 ? -1.065 -31.189 5.721 1.00 45.28 92 THR A N 1
ATOM 720 C CA . THR A 1 92 ? 0.259 -31.235 6.318 1.00 45.28 92 THR A CA 1
ATOM 721 C C . THR A 1 92 ? 0.934 -29.923 5.948 1.00 45.28 92 THR A C 1
ATOM 723 O O . THR A 1 92 ? 0.746 -29.452 4.824 1.00 45.28 92 THR A O 1
ATOM 726 N N . ALA A 1 93 ? 1.673 -29.319 6.872 1.00 47.62 93 ALA A N 1
ATOM 727 C CA . ALA A 1 93 ? 2.498 -28.132 6.653 1.00 47.62 93 ALA A CA 1
ATOM 728 C C . ALA A 1 93 ? 3.651 -28.402 5.650 1.00 47.62 93 ALA A C 1
ATOM 730 O O . ALA A 1 93 ? 4.802 -28.077 5.894 1.00 47.62 93 ALA A O 1
ATOM 731 N N . ASN A 1 94 ? 3.325 -29.069 4.546 1.00 46.47 94 ASN A N 1
ATOM 732 C CA . ASN A 1 94 ? 4.153 -29.611 3.488 1.00 46.47 94 ASN A CA 1
ATOM 733 C C . ASN A 1 94 ? 3.562 -29.285 2.095 1.00 46.47 94 ASN A C 1
ATOM 735 O O . ASN A 1 94 ? 4.099 -29.711 1.085 1.00 46.47 94 ASN A O 1
ATOM 739 N N . GLU A 1 95 ? 2.475 -28.503 2.030 1.00 48.84 95 GLU A N 1
ATOM 740 C CA . GLU A 1 95 ? 2.038 -27.774 0.826 1.00 48.84 95 GLU A CA 1
ATOM 741 C C . GLU A 1 95 ? 2.402 -26.285 0.943 1.00 48.84 95 GLU A C 1
ATOM 743 O O . GLU A 1 95 ? 1.676 -25.388 0.518 1.00 48.84 95 GLU A O 1
ATOM 748 N N . GLN A 1 96 ? 3.580 -25.998 1.504 1.00 42.78 96 GLN A N 1
ATOM 749 C CA . GLN A 1 96 ? 4.335 -24.891 0.935 1.00 42.78 96 GLN A CA 1
ATOM 750 C C . GLN A 1 96 ? 4.575 -25.296 -0.528 1.00 42.78 96 GLN A C 1
ATOM 752 O O . GLN A 1 96 ? 5.110 -26.388 -0.744 1.00 42.78 96 GLN A O 1
ATOM 757 N N . PRO A 1 97 ? 4.178 -24.487 -1.531 1.00 48.78 97 PRO A N 1
ATOM 758 C CA . PRO A 1 97 ? 4.604 -24.735 -2.901 1.00 48.78 97 PRO A CA 1
ATOM 759 C C . PRO A 1 97 ? 6.115 -24.954 -2.844 1.00 48.78 97 PRO A C 1
ATOM 761 O O . PRO A 1 97 ? 6.776 -24.180 -2.134 1.00 48.78 97 PRO A O 1
ATOM 764 N N . PRO A 1 98 ? 6.669 -26.000 -3.485 1.00 52.44 98 PRO A N 1
ATOM 765 C CA . PRO A 1 98 ? 8.101 -26.233 -3.433 1.00 52.44 98 PRO A CA 1
ATOM 766 C C . PRO A 1 98 ? 8.760 -24.902 -3.766 1.00 52.44 98 PRO A C 1
ATOM 768 O O . PRO A 1 98 ? 8.449 -24.294 -4.792 1.00 52.44 98 PRO A O 1
ATOM 771 N N . GLN A 1 99 ? 9.643 -24.421 -2.888 1.00 56.88 99 GLN A N 1
ATOM 772 C CA . GLN A 1 99 ? 10.325 -23.134 -3.066 1.00 56.88 99 GLN A CA 1
ATOM 773 C C . GLN A 1 99 ? 11.161 -23.083 -4.368 1.00 56.88 99 GLN A C 1
ATOM 775 O O . GLN A 1 99 ? 11.751 -22.056 -4.680 1.00 56.88 99 GLN A O 1
ATOM 780 N N . ASN A 1 100 ? 11.154 -24.178 -5.140 1.00 54.66 100 ASN A N 1
ATOM 781 C CA . ASN A 1 100 ? 11.829 -24.415 -6.404 1.00 54.66 100 ASN A CA 1
ATOM 782 C C . ASN A 1 100 ? 10.907 -24.916 -7.54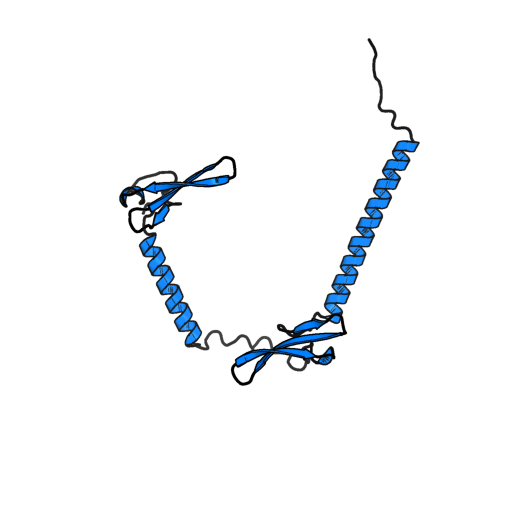1 1.00 54.66 100 ASN A C 1
ATOM 784 O O . ASN A 1 100 ? 11.417 -25.439 -8.529 1.00 54.66 100 ASN A O 1
ATOM 788 N N . ALA A 1 101 ? 9.575 -24.775 -7.470 1.00 59.34 101 ALA A N 1
ATOM 789 C CA . ALA A 1 101 ? 8.789 -24.812 -8.710 1.00 59.34 101 ALA A CA 1
ATOM 790 C C . ALA A 1 101 ? 9.030 -23.488 -9.436 1.00 59.34 101 ALA A C 1
ATOM 792 O O . ALA A 1 101 ? 8.494 -22.446 -9.058 1.00 59.34 101 ALA A O 1
ATOM 793 N N . ARG A 1 102 ? 9.909 -23.534 -10.438 1.00 60.16 102 ARG A N 1
ATOM 794 C CA . ARG A 1 102 ? 10.196 -22.437 -11.360 1.00 60.16 102 ARG A CA 1
ATOM 795 C C . ARG A 1 102 ? 8.911 -22.107 -12.127 1.00 60.16 102 ARG A C 1
ATOM 797 O O . ARG A 1 102 ? 8.655 -22.648 -13.195 1.00 60.16 102 ARG A O 1
ATOM 804 N N . ASP A 1 103 ? 8.057 -21.283 -11.534 1.00 74.25 103 ASP A N 1
ATOM 805 C CA . ASP A 1 103 ? 6.905 -20.729 -12.230 1.00 74.25 103 ASP A CA 1
ATOM 806 C C . ASP A 1 103 ? 7.440 -19.695 -13.236 1.00 74.25 103 ASP A C 1
ATOM 808 O O . ASP A 1 103 ? 8.014 -18.679 -12.814 1.00 74.25 103 ASP A O 1
ATOM 812 N N . PRO A 1 104 ? 7.296 -19.932 -14.555 1.00 79.81 104 PRO A N 1
ATOM 813 C CA . PRO A 1 104 ? 7.805 -19.021 -15.574 1.00 79.81 104 PRO A CA 1
ATOM 814 C C . PRO A 1 104 ? 7.206 -17.612 -15.443 1.00 79.81 104 PRO A C 1
ATOM 816 O O . PRO A 1 104 ? 7.863 -16.629 -15.793 1.00 79.81 104 PRO A O 1
ATOM 819 N N . VAL A 1 105 ? 5.994 -17.482 -14.891 1.00 85.56 105 VAL A N 1
ATOM 820 C CA . VAL A 1 105 ? 5.357 -16.186 -14.626 1.00 85.56 105 VAL A CA 1
ATOM 821 C C . VAL A 1 105 ? 6.077 -15.463 -13.491 1.00 85.56 105 VAL A C 1
ATOM 823 O O . VAL A 1 105 ? 6.393 -14.277 -13.611 1.00 85.56 105 VAL A O 1
ATOM 826 N N . ARG A 1 106 ? 6.405 -16.178 -12.411 1.00 83.94 106 ARG A N 1
ATOM 827 C CA . ARG A 1 106 ? 7.134 -15.624 -11.264 1.00 83.94 106 ARG A CA 1
ATOM 828 C C . ARG A 1 106 ? 8.552 -15.199 -11.638 1.00 83.94 106 ARG A C 1
ATOM 830 O O . ARG A 1 106 ? 8.978 -14.117 -11.241 1.00 83.94 106 ARG A O 1
ATOM 837 N N . GLU A 1 107 ? 9.271 -16.011 -12.411 1.00 85.25 107 GLU A N 1
ATOM 838 C CA . GLU A 1 107 ? 10.630 -15.686 -12.868 1.00 85.25 107 GLU A CA 1
ATOM 839 C C . GLU A 1 107 ? 10.627 -14.456 -13.788 1.00 85.25 107 GLU A C 1
ATOM 841 O O . GLU A 1 107 ? 11.422 -13.532 -13.596 1.00 85.25 107 GLU A O 1
ATOM 846 N N . ARG A 1 108 ? 9.665 -14.374 -14.718 1.00 87.38 108 ARG A N 1
ATOM 847 C CA . ARG A 1 108 ? 9.485 -13.197 -15.578 1.00 87.38 108 ARG A CA 1
ATOM 848 C C . ARG A 1 108 ? 9.138 -11.943 -14.774 1.00 87.38 108 ARG A C 1
ATOM 850 O O . ARG A 1 108 ? 9.697 -10.880 -15.039 1.00 87.38 108 ARG A O 1
ATOM 857 N N . ALA A 1 109 ? 8.259 -12.054 -13.778 1.00 88.88 109 ALA A N 1
ATOM 858 C CA . ALA A 1 109 ? 7.911 -10.937 -12.902 1.00 88.88 109 ALA A CA 1
ATOM 859 C C . ALA A 1 109 ? 9.126 -10.439 -12.100 1.00 88.88 109 ALA A C 1
ATOM 861 O O . ALA A 1 109 ? 9.355 -9.234 -12.011 1.00 88.88 109 ALA A O 1
ATOM 862 N N . GLN A 1 110 ? 9.950 -11.354 -11.580 1.00 89.56 110 GLN A N 1
ATOM 863 C CA . GLN A 1 110 ? 11.186 -11.010 -10.873 1.00 89.56 110 GLN A CA 1
ATOM 864 C C . GLN A 1 110 ? 12.217 -10.345 -11.793 1.00 89.56 110 GLN A C 1
ATOM 866 O O . GLN A 1 110 ? 12.842 -9.362 -11.396 1.00 89.56 110 GLN A O 1
ATOM 871 N N . ALA A 1 111 ? 12.384 -10.842 -13.020 1.00 91.31 111 ALA A N 1
ATOM 872 C CA . ALA A 1 111 ? 13.282 -10.241 -14.003 1.00 91.31 111 ALA A CA 1
ATOM 873 C C . ALA A 1 111 ? 12.841 -8.817 -14.380 1.00 91.31 111 ALA A C 1
ATOM 875 O O . ALA A 1 111 ? 13.659 -7.897 -14.365 1.00 91.31 111 ALA A O 1
ATOM 876 N N . ASN A 1 112 ? 11.542 -8.617 -14.628 1.00 93.81 112 ASN A N 1
ATOM 877 C CA . ASN A 1 112 ? 10.975 -7.298 -14.908 1.00 93.81 112 ASN A CA 1
ATOM 878 C C . ASN A 1 112 ? 11.176 -6.338 -13.730 1.00 93.81 112 ASN A C 1
ATOM 880 O O . ASN A 1 112 ? 11.612 -5.205 -13.925 1.00 93.81 112 ASN A O 1
ATOM 884 N N . TYR A 1 113 ? 10.914 -6.798 -12.504 1.00 94.56 113 TYR A N 1
ATOM 885 C CA . TYR A 1 113 ? 11.137 -5.996 -11.304 1.00 94.56 113 TYR A CA 1
ATOM 886 C C . TYR A 1 113 ? 12.608 -5.578 -11.177 1.00 94.56 113 TYR A C 1
ATOM 888 O O . TYR A 1 113 ? 12.901 -4.402 -10.978 1.00 94.56 113 TYR A O 1
ATOM 896 N N . ARG A 1 114 ? 13.551 -6.508 -11.382 1.00 93.31 114 ARG A N 1
ATOM 897 C CA . ARG A 1 114 ? 14.993 -6.202 -11.367 1.00 93.31 114 ARG A CA 1
ATOM 898 C C . ARG A 1 114 ? 15.385 -5.182 -12.438 1.00 93.31 114 ARG A C 1
ATOM 900 O O . ARG A 1 114 ? 16.198 -4.310 -12.151 1.00 93.31 114 ARG A O 1
ATOM 907 N N . ALA A 1 115 ? 14.806 -5.256 -13.636 1.00 95.06 115 ALA A N 1
ATOM 908 C CA . ALA A 1 115 ? 15.073 -4.287 -14.699 1.00 95.06 115 ALA A CA 1
ATOM 909 C C . ALA A 1 115 ? 14.631 -2.866 -14.309 1.00 95.06 115 ALA A C 1
ATOM 911 O O . ALA A 1 115 ? 15.410 -1.928 -14.462 1.00 95.06 115 ALA A O 1
ATOM 912 N N . VAL A 1 116 ? 13.434 -2.716 -13.73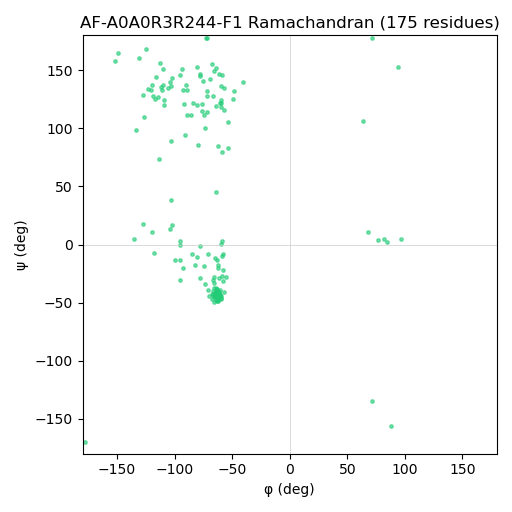0 1.00 94.94 116 VAL A N 1
ATOM 913 C CA . VAL A 1 116 ? 12.932 -1.416 -13.249 1.00 94.94 116 VAL A CA 1
ATOM 914 C C . VAL A 1 116 ? 13.810 -0.865 -12.127 1.00 94.94 116 VAL A C 1
ATOM 916 O O . VAL A 1 116 ? 14.147 0.314 -12.137 1.00 94.94 116 VAL A O 1
ATOM 919 N N . ILE A 1 117 ? 14.230 -1.709 -11.179 1.00 93.88 117 ILE A N 1
ATOM 920 C CA . ILE A 1 117 ? 15.133 -1.283 -10.101 1.00 93.88 117 ILE A CA 1
ATOM 921 C C . ILE A 1 117 ? 16.475 -0.800 -10.658 1.00 93.88 117 ILE A C 1
ATOM 923 O O . ILE A 1 117 ? 16.973 0.234 -10.221 1.00 93.88 117 ILE A O 1
ATOM 927 N N . ASN A 1 118 ? 17.041 -1.493 -11.647 1.00 92.88 118 ASN A N 1
ATOM 928 C CA . ASN A 1 118 ? 18.275 -1.051 -12.297 1.00 92.88 118 ASN A CA 1
ATOM 929 C C . ASN A 1 118 ? 18.087 0.296 -13.008 1.00 92.88 118 ASN A C 1
ATOM 931 O O . ASN A 1 118 ? 18.919 1.187 -12.860 1.00 92.88 118 ASN A O 1
ATOM 935 N N . GLU A 1 119 ? 16.980 0.472 -13.730 1.00 92.12 119 GLU A N 1
ATOM 936 C CA . GLU A 1 119 ? 16.656 1.738 -14.392 1.00 92.12 119 GLU A CA 1
ATOM 937 C C . GLU A 1 119 ? 16.522 2.890 -13.386 1.00 92.12 119 GLU A C 1
ATOM 939 O O . GLU A 1 119 ? 17.042 3.985 -13.612 1.00 92.12 119 GLU A O 1
ATOM 944 N N . LEU A 1 120 ? 15.850 2.645 -12.258 1.00 90.81 120 LEU A N 1
ATOM 945 C CA . LEU A 1 120 ? 15.733 3.621 -11.180 1.00 90.81 120 LEU A CA 1
ATOM 946 C C . LEU A 1 120 ? 17.108 3.942 -10.589 1.00 90.81 120 LEU A C 1
ATOM 948 O O . LEU A 1 120 ? 17.465 5.113 -10.505 1.00 90.81 120 LEU A O 1
ATOM 952 N N . ASN A 1 121 ? 17.916 2.937 -10.254 1.00 88.62 121 ASN A N 1
ATOM 953 C CA . ASN A 1 121 ? 19.251 3.155 -9.698 1.00 88.62 121 ASN A CA 1
ATOM 954 C C . ASN A 1 121 ? 20.130 4.010 -10.620 1.00 88.62 121 ASN A C 1
ATOM 956 O O . ASN A 1 121 ? 20.803 4.917 -10.141 1.00 88.62 121 ASN A O 1
ATOM 960 N N . GLU A 1 122 ? 20.072 3.795 -11.935 1.00 88.69 122 GLU A N 1
ATOM 961 C CA . GLU A 1 122 ? 20.796 4.628 -12.902 1.00 88.69 122 GLU A CA 1
ATOM 962 C C . GLU A 1 122 ? 20.243 6.062 -12.969 1.00 88.69 122 GLU A C 1
ATOM 964 O O . GLU A 1 122 ? 21.012 7.026 -12.968 1.00 88.69 122 GLU A O 1
ATOM 969 N N . LYS A 1 123 ? 18.914 6.242 -12.960 1.00 86.19 123 LYS A N 1
ATOM 970 C CA . LYS A 1 123 ? 18.278 7.575 -12.970 1.00 86.19 123 LYS A CA 1
ATOM 971 C C . LYS A 1 123 ? 18.555 8.386 -11.702 1.00 86.19 123 LYS A C 1
ATOM 973 O O . LYS A 1 123 ? 18.637 9.612 -11.778 1.00 86.19 123 LYS A O 1
ATOM 978 N N . PHE A 1 124 ? 18.689 7.723 -10.556 1.00 88.00 124 PHE A N 1
ATOM 979 C CA . PHE A 1 124 ? 18.938 8.354 -9.256 1.00 88.00 124 PHE A CA 1
ATOM 980 C C . PHE A 1 124 ? 20.424 8.396 -8.868 1.00 88.00 124 PHE A C 1
ATOM 982 O O . PHE A 1 124 ? 20.775 8.959 -7.831 1.00 88.00 124 PHE A O 1
ATOM 989 N N . LYS A 1 125 ? 21.320 7.864 -9.707 1.00 85.25 125 LYS A N 1
ATOM 990 C CA . LYS A 1 125 ? 22.755 7.804 -9.426 1.00 85.25 125 LYS A CA 1
ATOM 991 C C . LYS A 1 125 ? 23.367 9.192 -9.210 1.00 85.25 125 LYS A C 1
ATOM 993 O O . LYS A 1 125 ? 23.338 10.055 -10.097 1.00 85.25 125 LYS A O 1
ATOM 998 N N . GLY A 1 126 ? 23.961 9.381 -8.031 1.00 82.06 126 GLY A N 1
ATOM 999 C CA . GLY A 1 126 ? 24.637 10.614 -7.624 1.00 82.06 126 GLY A CA 1
ATOM 1000 C C . GLY A 1 126 ? 23.710 11.815 -7.426 1.00 82.06 126 GLY A C 1
ATOM 1001 O O . GLY A 1 126 ? 24.203 12.937 -7.318 1.00 82.06 126 GLY A O 1
ATOM 1002 N N . LEU A 1 127 ? 22.389 11.618 -7.423 1.00 88.31 127 LEU A N 1
ATOM 1003 C CA . LEU A 1 127 ? 21.410 12.673 -7.184 1.00 88.31 127 LEU A CA 1
ATOM 1004 C C . LEU A 1 127 ? 21.365 13.021 -5.688 1.00 88.31 127 LEU A C 1
ATOM 1006 O O . LEU A 1 127 ? 21.448 12.131 -4.845 1.00 88.31 127 LEU A O 1
ATOM 1010 N N . LYS A 1 128 ? 21.230 14.309 -5.358 1.00 86.75 128 LYS A N 1
ATOM 1011 C CA . LYS A 1 128 ? 21.103 14.769 -3.968 1.00 86.75 128 LYS A CA 1
ATOM 1012 C C . LYS A 1 128 ? 19.850 14.170 -3.323 1.00 86.75 128 LYS A C 1
ATOM 1014 O O . LYS A 1 128 ? 18.824 13.998 -3.985 1.00 86.75 128 LYS A O 1
ATOM 1019 N N . GLU A 1 129 ? 19.912 13.895 -2.027 1.00 86.06 129 GLU A N 1
ATOM 1020 C CA . GLU A 1 129 ? 18.749 13.437 -1.269 1.00 86.06 129 GLU A CA 1
ATOM 1021 C C . GLU A 1 129 ? 17.605 14.460 -1.376 1.00 86.06 129 GLU A C 1
ATOM 1023 O O . GLU A 1 129 ? 17.820 15.672 -1.303 1.00 86.06 129 GLU A O 1
ATOM 1028 N N . GLY A 1 130 ? 16.383 13.976 -1.617 1.00 87.12 130 GLY A N 1
ATOM 1029 C CA . GLY A 1 130 ? 15.209 14.829 -1.834 1.00 87.12 130 GLY A CA 1
ATOM 1030 C C . GLY A 1 130 ? 15.128 15.489 -3.218 1.00 87.12 130 GLY A C 1
ATOM 1031 O O . GLY A 1 130 ? 14.201 16.265 -3.452 1.00 87.12 130 GLY A O 1
ATOM 1032 N N . CYS A 1 131 ? 16.051 15.194 -4.140 1.00 89.38 131 CYS A N 1
ATOM 1033 C CA . CYS A 1 131 ? 15.954 15.581 -5.546 1.00 89.38 131 CYS A CA 1
ATOM 1034 C C . CYS A 1 131 ? 15.359 14.463 -6.413 1.00 89.38 131 CYS A C 1
ATOM 1036 O O . CYS A 1 131 ? 15.605 13.282 -6.197 1.00 89.38 131 CYS A O 1
ATOM 1038 N N . PHE A 1 132 ? 14.601 14.845 -7.440 1.00 91.62 132 PHE A N 1
ATOM 1039 C CA . PHE A 1 132 ? 13.892 13.944 -8.346 1.00 91.62 132 PHE A CA 1
ATOM 1040 C C . PHE A 1 132 ? 14.224 14.275 -9.811 1.00 91.62 132 PHE A C 1
ATOM 1042 O O . PHE A 1 132 ? 14.083 15.442 -10.208 1.00 91.62 132 PHE A O 1
ATOM 1049 N N . PRO A 1 133 ? 14.640 13.288 -10.634 1.00 90.75 133 PRO A N 1
ATOM 1050 C CA . PRO A 1 133 ? 14.980 13.502 -12.040 1.00 90.75 133 PRO A CA 1
ATOM 1051 C C . PRO A 1 133 ? 13.803 14.053 -12.854 1.00 90.75 133 PRO A C 1
ATOM 1053 O O . PRO A 1 133 ? 12.672 13.574 -12.752 1.00 90.75 133 PRO A O 1
ATOM 1056 N N . ARG A 1 134 ? 14.064 15.048 -13.708 1.00 91.44 134 ARG A N 1
ATOM 1057 C CA . ARG A 1 134 ? 13.100 15.604 -14.674 1.00 91.44 134 ARG A CA 1
ATOM 1058 C C . ARG A 1 134 ? 13.757 15.673 -16.061 1.00 91.44 134 ARG A C 1
ATOM 1060 O O . ARG A 1 134 ? 14.975 15.728 -16.147 1.00 91.44 134 ARG A O 1
ATOM 1067 N N . PRO A 1 135 ? 12.985 15.769 -17.162 1.00 88.25 135 PRO A N 1
ATOM 1068 C CA . PRO A 1 135 ? 13.561 15.903 -18.508 1.00 88.25 135 PRO A CA 1
ATOM 1069 C C . PRO A 1 135 ? 14.478 17.126 -18.710 1.00 88.25 135 PRO A C 1
ATOM 1071 O O . PRO A 1 135 ? 15.283 17.143 -19.632 1.00 88.25 135 PRO A O 1
ATOM 1074 N N . LYS A 1 136 ? 14.333 18.171 -17.880 1.00 87.00 136 LYS A N 1
ATOM 1075 C CA . LYS A 1 136 ? 15.234 19.333 -17.822 1.00 87.00 136 LYS A CA 1
ATOM 1076 C C . LYS A 1 136 ? 15.561 19.619 -16.355 1.00 87.00 136 LYS A C 1
ATOM 1078 O O . LYS A 1 136 ? 14.721 20.217 -15.670 1.00 87.00 136 LYS A O 1
ATOM 1083 N N . GLY A 1 137 ? 16.725 19.148 -15.905 1.00 89.19 137 GLY A N 1
ATOM 1084 C CA . GLY A 1 137 ? 17.220 19.259 -14.534 1.00 89.19 137 GLY A CA 1
ATOM 1085 C C . GLY A 1 137 ? 16.473 18.372 -13.533 1.00 89.19 137 GLY A C 1
ATOM 1086 O O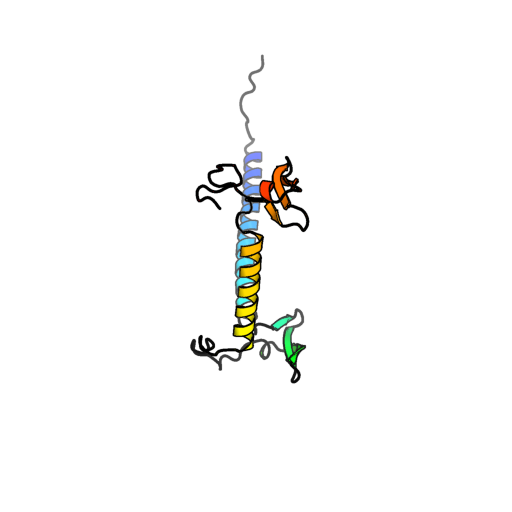 . GLY A 1 137 ? 16.211 17.199 -13.793 1.00 89.19 137 GLY A O 1
ATOM 1087 N N . CYS A 1 138 ? 16.113 18.916 -12.374 1.00 91.62 138 CYS A N 1
ATOM 1088 C CA . CYS A 1 138 ? 15.485 18.161 -11.289 1.00 91.62 138 CYS A CA 1
ATOM 1089 C C . CYS A 1 138 ? 14.533 19.018 -10.454 1.00 91.62 138 CYS A C 1
ATOM 1091 O O . CYS A 1 138 ? 14.545 20.249 -10.507 1.00 91.62 138 CYS A O 1
ATOM 1093 N N . LEU A 1 139 ? 13.701 18.342 -9.668 1.00 92.12 139 LEU A N 1
ATOM 1094 C CA . LEU A 1 139 ? 12.885 18.953 -8.625 1.00 92.12 139 LEU A CA 1
ATOM 1095 C C . LEU A 1 139 ? 13.438 18.533 -7.268 1.00 92.12 139 LEU A C 1
ATOM 1097 O O . LEU A 1 139 ? 13.540 17.339 -7.026 1.00 92.12 139 LEU A O 1
ATOM 1101 N N . CYS A 1 140 ? 13.779 19.478 -6.402 1.00 90.81 140 CYS A N 1
ATOM 1102 C CA . CYS A 1 140 ? 14.392 19.187 -5.112 1.00 90.81 140 CYS A CA 1
ATOM 1103 C C . CYS A 1 140 ? 13.584 19.757 -3.959 1.00 90.81 140 CYS A C 1
ATOM 1105 O O . CYS A 1 140 ? 13.195 20.922 -3.997 1.00 90.81 140 CYS A O 1
ATOM 1107 N N . VAL A 1 141 ? 13.374 18.956 -2.921 1.00 91.38 141 VAL A N 1
ATOM 1108 C CA . VAL A 1 141 ? 12.807 19.411 -1.650 1.00 91.38 141 VAL A CA 1
ATOM 1109 C C . VAL A 1 141 ? 13.894 20.165 -0.883 1.00 91.38 141 VAL A C 1
ATOM 1111 O O . VAL A 1 141 ? 14.957 19.614 -0.614 1.00 91.38 141 VAL A O 1
ATOM 1114 N N . ILE A 1 142 ? 13.655 21.438 -0.563 1.00 88.19 142 ILE A N 1
ATOM 1115 C CA . ILE A 1 142 ? 14.603 22.276 0.197 1.00 88.19 142 ILE A CA 1
ATOM 1116 C C . ILE A 1 142 ? 14.275 22.266 1.690 1.00 88.19 142 ILE A C 1
ATOM 1118 O O . ILE A 1 142 ? 15.160 22.403 2.529 1.00 88.19 142 ILE A O 1
ATOM 1122 N N . GLY A 1 143 ? 13.002 22.107 2.035 1.00 88.38 143 GLY A N 1
ATOM 1123 C CA . GLY A 1 143 ? 12.546 22.131 3.416 1.00 88.38 143 GLY A CA 1
ATOM 1124 C C . GLY A 1 143 ? 11.053 21.875 3.508 1.00 88.38 143 GLY A C 1
ATOM 1125 O O . GLY A 1 143 ? 10.414 21.517 2.519 1.00 88.38 143 GLY A O 1
ATOM 1126 N N . LYS A 1 144 ? 10.501 22.077 4.700 1.00 92.00 144 LYS A N 1
ATOM 1127 C CA . LYS A 1 144 ? 9.067 21.981 4.971 1.00 92.00 144 LYS A CA 1
ATOM 1128 C C . LYS A 1 144 ? 8.533 23.344 5.398 1.00 92.00 144 LYS A C 1
ATOM 1130 O O . LYS A 1 144 ? 9.244 24.100 6.060 1.00 92.00 144 LYS A O 1
ATOM 1135 N N . ASP A 1 145 ? 7.309 23.668 4.998 1.00 91.19 145 ASP A N 1
ATOM 1136 C CA . ASP A 1 145 ? 6.606 24.856 5.481 1.00 91.19 145 ASP A CA 1
ATOM 1137 C C . ASP A 1 145 ? 6.143 24.674 6.942 1.00 91.19 145 ASP A C 1
ATOM 1139 O O . ASP A 1 145 ? 6.339 23.625 7.561 1.00 91.19 145 ASP A O 1
ATOM 1143 N N . ARG A 1 146 ? 5.534 25.718 7.518 1.00 92.38 146 ARG A N 1
ATOM 1144 C CA . ARG A 1 146 ? 4.993 25.680 8.890 1.00 92.38 146 ARG A CA 1
ATOM 1145 C C . ARG A 1 146 ? 3.877 24.647 9.075 1.00 92.38 146 ARG A C 1
ATOM 1147 O O . ARG A 1 146 ? 3.641 24.225 10.201 1.00 92.38 146 ARG A O 1
ATOM 1154 N N . ASP A 1 147 ? 3.249 24.230 7.980 1.00 91.38 147 ASP A N 1
ATOM 1155 C CA . ASP A 1 147 ? 2.179 23.237 7.948 1.00 91.38 147 ASP A CA 1
ATOM 1156 C C . ASP A 1 147 ? 2.718 21.822 7.639 1.00 91.38 147 ASP A C 1
ATOM 1158 O O . ASP A 1 147 ? 1.947 20.871 7.514 1.00 91.38 147 ASP A O 1
ATOM 1162 N N . GLY A 1 148 ? 4.043 21.661 7.509 1.00 90.19 148 GLY A N 1
ATOM 1163 C CA . GLY A 1 148 ? 4.723 20.389 7.258 1.00 90.19 148 GLY A CA 1
ATOM 1164 C C . GLY A 1 148 ? 4.748 19.918 5.797 1.00 90.19 148 GLY A C 1
ATOM 1165 O O . GLY A 1 148 ? 5.251 18.819 5.531 1.00 90.19 148 GLY A O 1
ATOM 1166 N N . ARG A 1 149 ? 4.242 20.716 4.849 1.00 90.19 149 ARG A N 1
ATOM 1167 C CA . ARG A 1 149 ? 4.279 20.426 3.407 1.00 90.19 149 ARG A CA 1
ATOM 1168 C C . ARG A 1 149 ? 5.656 20.721 2.830 1.00 90.19 149 ARG A C 1
ATOM 1170 O O . ARG A 1 149 ? 6.323 21.674 3.227 1.00 90.19 149 ARG A O 1
ATOM 1177 N N . ASP A 1 150 ? 6.066 19.915 1.860 1.00 90.69 150 ASP A N 1
ATOM 1178 C CA . ASP A 1 150 ? 7.382 20.039 1.241 1.00 90.69 150 ASP A CA 1
ATOM 1179 C C . ASP A 1 150 ? 7.463 21.280 0.340 1.00 90.69 150 ASP A C 1
ATOM 1181 O O . ASP A 1 150 ? 6.651 21.481 -0.564 1.00 90.69 150 ASP A O 1
ATOM 1185 N N . ILE A 1 151 ? 8.490 22.098 0.567 1.00 91.25 151 ILE A N 1
ATOM 1186 C CA . ILE A 1 151 ? 8.854 23.230 -0.282 1.00 91.25 151 ILE A CA 1
ATOM 1187 C C . ILE A 1 151 ? 9.824 22.714 -1.340 1.00 91.25 151 ILE A C 1
ATOM 1189 O O . ILE A 1 151 ? 10.966 22.354 -1.038 1.00 91.25 151 ILE A O 1
ATOM 1193 N N . THR A 1 152 ? 9.370 22.683 -2.591 1.00 90.75 152 THR A N 1
ATOM 1194 C CA . THR A 1 152 ? 10.160 22.192 -3.725 1.00 90.75 152 THR A CA 1
ATOM 1195 C C . THR A 1 152 ? 10.700 23.328 -4.587 1.00 90.75 152 THR A C 1
ATOM 1197 O O . THR A 1 152 ? 9.965 24.252 -4.925 1.00 90.75 152 THR A O 1
ATOM 1200 N N . GLU A 1 153 ? 11.941 23.204 -5.045 1.00 89.44 153 GLU A N 1
ATOM 1201 C CA . GLU A 1 153 ? 12.573 24.089 -6.023 1.00 89.44 153 GLU A CA 1
ATOM 1202 C C . GLU A 1 153 ? 12.981 23.305 -7.268 1.00 89.44 153 GLU A C 1
ATOM 1204 O O . GLU A 1 153 ? 13.536 22.205 -7.194 1.00 89.44 153 GLU A O 1
ATOM 1209 N N . ARG A 1 154 ? 12.731 23.891 -8.439 1.00 91.56 154 ARG A N 1
ATOM 1210 C CA . ARG A 1 154 ? 13.151 23.320 -9.715 1.00 91.56 154 ARG A CA 1
ATOM 1211 C C . ARG A 1 154 ? 14.525 23.849 -10.111 1.00 91.56 154 ARG A C 1
ATOM 1213 O O . ARG A 1 154 ? 14.681 25.041 -10.356 1.00 91.56 154 ARG A O 1
ATOM 1220 N N . ARG A 1 155 ? 15.487 22.946 -10.289 1.00 89.25 155 ARG A N 1
ATOM 1221 C CA . ARG A 1 155 ? 16.823 23.262 -10.811 1.00 89.25 155 ARG A CA 1
ATOM 1222 C C . ARG A 1 155 ? 16.908 22.828 -12.261 1.00 89.25 155 ARG A C 1
ATOM 1224 O O . ARG A 1 155 ? 16.428 21.757 -12.611 1.00 89.25 155 ARG A O 1
ATOM 1231 N N . MET A 1 156 ? 17.486 23.666 -13.116 1.00 88.94 156 MET A N 1
ATOM 1232 C CA . MET A 1 156 ? 17.502 23.435 -14.569 1.00 88.94 156 MET A CA 1
ATOM 1233 C C . MET A 1 156 ? 18.779 22.749 -15.065 1.00 88.94 156 MET A C 1
ATOM 1235 O O . MET A 1 156 ? 18.804 22.294 -16.205 1.00 88.94 156 MET A O 1
ATOM 1239 N N . LYS A 1 157 ? 19.827 22.678 -14.235 1.00 87.69 157 LYS A N 1
ATOM 1240 C CA . LYS A 1 157 ? 21.115 22.067 -14.579 1.00 87.69 157 LYS A CA 1
ATOM 1241 C C . LYS A 1 157 ? 21.320 20.788 -13.781 1.00 87.69 157 LYS A C 1
ATOM 1243 O O . LYS A 1 157 ? 21.207 20.797 -12.559 1.00 87.69 157 LYS A O 1
ATOM 1248 N N . ASP A 1 158 ? 21.739 19.731 -14.462 1.00 81.62 158 ASP A N 1
ATOM 1249 C CA . ASP A 1 158 ? 21.975 18.418 -13.854 1.00 81.62 158 ASP A CA 1
ATOM 1250 C C . ASP A 1 158 ? 23.068 18.440 -12.776 1.00 81.62 158 ASP A C 1
ATOM 1252 O O . ASP A 1 158 ? 23.014 17.675 -11.816 1.00 81.62 158 ASP A O 1
ATOM 1256 N N . ARG A 1 159 ? 24.040 19.353 -12.887 1.00 83.00 159 ARG A N 1
ATOM 1257 C CA . ARG A 1 159 ? 25.101 19.522 -11.883 1.00 83.00 159 ARG A CA 1
ATOM 1258 C C . ARG A 1 159 ? 24.571 20.029 -10.539 1.00 83.00 159 ARG A C 1
ATOM 1260 O O . ARG A 1 159 ? 25.123 19.673 -9.509 1.00 83.00 159 ARG A O 1
ATOM 1267 N N . ASP A 1 160 ? 23.498 20.817 -10.539 1.00 85.06 160 ASP A N 1
ATOM 1268 C CA . ASP A 1 160 ? 22.907 21.367 -9.307 1.00 85.06 160 ASP A CA 1
ATOM 1269 C C . ASP A 1 160 ? 22.000 20.334 -8.604 1.00 85.06 160 ASP A C 1
ATOM 1271 O O . ASP A 1 160 ? 21.569 20.513 -7.461 1.00 85.06 160 ASP A O 1
ATOM 1275 N N . CYS A 1 161 ? 21.718 19.234 -9.303 1.00 86.69 161 CYS A N 1
ATOM 1276 C CA . CYS A 1 161 ? 20.927 18.102 -8.845 1.00 86.69 161 CYS A CA 1
ATOM 1277 C C . CYS A 1 161 ? 21.776 16.993 -8.227 1.00 86.69 161 CYS A C 1
ATOM 1279 O O . CYS A 1 161 ? 21.235 16.157 -7.509 1.00 86.69 161 CYS A O 1
ATOM 1281 N N . LYS A 1 162 ? 23.080 16.961 -8.529 1.00 86.69 162 LYS A N 1
ATOM 1282 C CA . LYS A 1 162 ? 23.998 15.891 -8.137 1.00 86.69 162 LYS A CA 1
ATOM 1283 C C . LYS A 1 162 ? 25.002 16.356 -7.091 1.00 86.69 162 LYS A C 1
ATOM 1285 O O . LYS A 1 162 ? 25.346 17.535 -7.038 1.00 86.69 162 LYS A O 1
ATOM 1290 N N . CYS A 1 163 ? 25.462 15.431 -6.258 1.00 82.69 163 CYS A N 1
ATOM 1291 C CA . CYS A 1 163 ? 26.545 15.695 -5.316 1.00 82.69 163 CYS A CA 1
ATOM 1292 C C . CYS A 1 163 ? 27.873 15.827 -6.061 1.00 82.69 163 CYS A C 1
ATOM 1294 O O . CYS A 1 163 ? 28.199 14.987 -6.901 1.00 82.69 163 CYS A O 1
ATOM 1296 N N . GLN A 1 164 ? 28.646 16.871 -5.761 1.00 77.12 164 GLN A N 1
ATOM 1297 C CA . GLN A 1 164 ? 30.018 16.961 -6.255 1.00 77.12 164 GLN A CA 1
ATOM 1298 C C . GLN A 1 164 ? 30.973 16.110 -5.401 1.00 77.12 164 GLN A C 1
ATOM 1300 O O . GLN A 1 164 ? 30.707 15.888 -4.215 1.00 77.12 164 GLN A O 1
ATOM 1305 N N . PRO A 1 165 ? 32.088 15.618 -5.975 1.00 70.31 165 PRO A N 1
ATOM 1306 C CA . PRO A 1 165 ? 33.074 14.847 -5.225 1.00 70.31 165 PRO A CA 1
ATOM 1307 C C . PRO A 1 165 ? 33.638 15.686 -4.068 1.00 70.31 165 PRO A C 1
ATOM 1309 O O . PRO A 1 165 ? 34.225 16.743 -4.287 1.00 70.31 165 PRO A O 1
ATOM 1312 N N . GLY A 1 166 ? 33.430 15.217 -2.834 1.00 67.94 166 GLY A N 1
ATOM 1313 C CA . GLY A 1 166 ? 33.859 15.904 -1.609 1.00 67.94 166 GLY A CA 1
ATOM 1314 C C . GLY A 1 166 ? 32.897 16.978 -1.078 1.00 67.94 166 GLY A C 1
ATOM 1315 O O . GLY A 1 166 ? 33.201 17.603 -0.063 1.00 67.94 166 GLY A O 1
ATOM 1316 N N . GLU A 1 167 ? 31.736 17.198 -1.708 1.00 68.69 167 GLU A N 1
ATOM 1317 C CA . GLU A 1 167 ? 30.726 18.146 -1.221 1.00 68.69 167 GLU A CA 1
ATOM 1318 C C . GLU A 1 167 ? 29.949 17.554 -0.035 1.00 68.69 167 GLU A C 1
ATOM 1320 O O . GLU A 1 167 ? 29.205 16.584 -0.178 1.00 68.69 167 GLU A O 1
ATOM 1325 N N . ARG A 1 168 ? 30.091 18.167 1.145 1.00 65.25 168 ARG A N 1
ATOM 1326 C CA . ARG A 1 168 ? 29.344 17.806 2.357 1.00 65.25 168 ARG A CA 1
ATOM 1327 C C . ARG A 1 168 ? 28.234 18.826 2.601 1.00 65.25 168 ARG A C 1
ATOM 1329 O O . ARG A 1 168 ? 28.448 19.833 3.270 1.00 65.25 168 ARG A O 1
ATOM 1336 N N . SER A 1 169 ? 27.056 18.583 2.036 1.00 64.06 169 SER A N 1
ATOM 1337 C CA . SER A 1 169 ? 25.868 19.432 2.206 1.00 64.06 169 SER A CA 1
ATOM 1338 C C . SER A 1 169 ? 24.672 18.621 2.719 1.00 64.06 169 SER A C 1
ATOM 1340 O O . SER A 1 169 ? 24.714 17.395 2.732 1.00 64.06 169 SER A O 1
ATOM 1342 N N . HIS A 1 170 ? 23.598 19.293 3.156 1.00 62.81 170 HIS A N 1
ATOM 1343 C CA . HIS A 1 170 ? 22.394 18.684 3.760 1.00 62.81 170 HIS A CA 1
ATOM 1344 C C . HIS A 1 170 ? 21.676 17.652 2.848 1.00 62.81 170 HIS A C 1
ATOM 1346 O O . HIS A 1 170 ? 20.756 16.975 3.288 1.00 62.81 170 HIS A O 1
ATOM 1352 N N . GLY A 1 171 ? 22.084 17.516 1.582 1.00 68.12 171 GLY A N 1
ATOM 1353 C CA . GLY A 1 171 ? 21.568 16.509 0.649 1.00 68.12 171 GLY A CA 1
ATOM 1354 C C . GLY A 1 171 ? 22.622 15.540 0.105 1.00 68.12 171 GLY A C 1
ATOM 1355 O O . GLY A 1 171 ? 22.32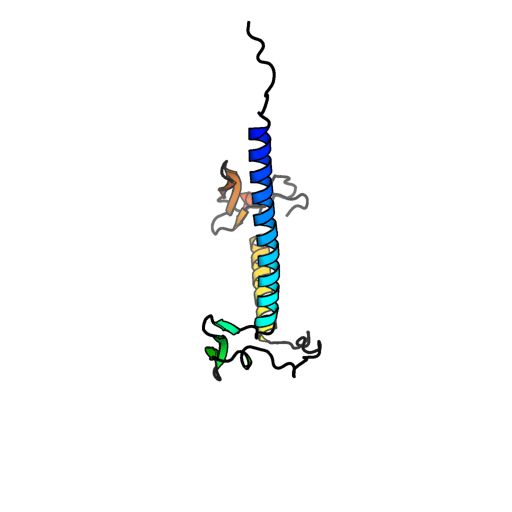8 14.840 -0.858 1.00 68.12 171 GLY A O 1
ATOM 1356 N N . CYS A 1 172 ? 23.843 15.528 0.650 1.00 73.19 172 CYS A N 1
ATOM 1357 C CA . CYS A 1 172 ? 24.931 14.653 0.205 1.00 73.19 172 CYS A CA 1
ATOM 1358 C C . CYS A 1 172 ? 25.495 13.861 1.394 1.00 73.19 172 CYS A C 1
ATOM 1360 O O . CYS A 1 172 ? 26.148 14.456 2.260 1.00 73.19 172 CYS A O 1
ATOM 1362 N N . PRO A 1 173 ? 25.257 12.539 1.467 1.00 65.25 173 PRO A N 1
ATOM 1363 C CA . PRO A 1 173 ? 25.765 11.718 2.556 1.00 65.25 173 PRO A CA 1
ATOM 1364 C C . PRO A 1 173 ? 27.296 11.598 2.507 1.00 65.25 173 PRO A C 1
ATOM 1366 O O . PRO A 1 173 ? 27.930 11.705 1.458 1.00 65.25 173 PRO A O 1
ATOM 1369 N N . THR A 1 174 ? 27.901 11.333 3.669 1.00 58.75 174 THR A N 1
ATOM 1370 C CA . THR A 1 174 ? 29.359 11.334 3.917 1.00 58.75 174 THR A CA 1
ATOM 1371 C C . THR A 1 174 ? 30.168 10.353 3.047 1.00 58.75 174 THR A C 1
ATOM 1373 O O . THR A 1 174 ? 31.393 10.416 3.053 1.00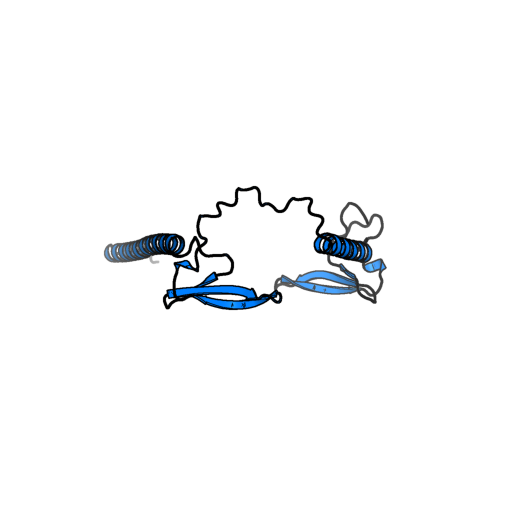 58.75 174 THR A O 1
ATOM 1376 N N . GLY A 1 175 ? 29.511 9.453 2.308 1.00 56.38 175 GLY A N 1
ATOM 1377 C CA . GLY A 1 175 ? 30.140 8.486 1.402 1.00 56.38 175 GLY A CA 1
ATOM 1378 C C . GLY A 1 175 ? 30.454 9.006 -0.006 1.00 56.38 175 GLY A C 1
ATOM 1379 O O . GLY A 1 175 ? 31.149 8.315 -0.742 1.00 56.38 175 GLY A O 1
ATOM 1380 N N . GLY A 1 176 ? 29.994 10.209 -0.375 1.00 52.06 176 GLY A N 1
ATOM 1381 C CA . GLY A 1 176 ? 30.118 10.703 -1.752 1.00 52.06 176 GLY A CA 1
ATOM 1382 C C . GLY A 1 176 ? 29.195 9.969 -2.737 1.00 52.06 176 GLY A C 1
ATOM 1383 O O . GLY A 1 176 ? 28.431 9.091 -2.343 1.00 52.06 176 GLY A O 1
ATOM 1384 N N . ALA A 1 177 ? 29.221 10.409 -3.999 1.00 48.12 177 ALA A N 1
ATOM 1385 C CA . ALA A 1 177 ? 28.386 9.893 -5.091 1.00 48.12 177 ALA A CA 1
ATOM 1386 C C . ALA A 1 177 ? 28.693 8.437 -5.475 1.00 48.12 177 ALA A C 1
ATOM 1388 O O . ALA A 1 177 ? 29.885 8.056 -5.441 1.00 48.12 177 ALA A O 1
#

Sequence (177 aa):
MLSISCTHQTPALIAILAFSELLENQILAQTVHNKKQLNEEIKDRYGNYKQDCFPLPSGGCMCTERDAVGNEVMKKYDDGVHCKFSQKTKRTANEQPPQNARDPVRERAQANYRAVINELNEKFKGLKEGCFPRPKGCLCVIGKDRDGRDITERRMKDRDCKCQPGERSHGCPTGGA

Foldseek 3Di:
DDDPDDPPPDVVNVVVVVVVVVVVVVVVVVVVVVVVVVVVVCCVQQVQFDPQWDADPQAFIWGFDADPVGDTDIDTDRYSVVGGDPPPPPPPPPPPPPPPPPPVVVVVVVVVVVVVVVVVCVQCPQFFAQWDDDPFATKHFPDADPVRHTDIDGDRDPVVGGWDVPDDDPRADPVGD

Organism: NCBI:txid42155

pLDDT: mean 79.93, std 14.59, range [38.97, 95.06]

Nearest PDB structures (foldseek):
  2bb8-assembly1_A  TM=7.031E-01  e=2.615E+00  Enterococcus faecalis
  1tn9-assembly1_A  TM=5.359E-01  e=4.342E+00  Enterococcus faecalis
  6zxf-assembly1_z  TM=2.335E-01  e=1.678E+00  Homo sapiens
  6yal-assembly1_G  TM=3.100E-01  e=4.076E+00  Oryctolagus cuniculus
  7ath-assembly1_AAA  TM=1.759E-01  e=1.478E+00  Microbacterium sp.

Radius of gyration: 32.23 Å; Cα contacts (8 Å, |Δi|>4): 164; chains: 1; bounding box: 63×76×71 Å